Protein AF-A0A6I6F2L1-F1 (afdb_monomer_lite)

pLDDT: mean 90.28, std 9.35, range [39.38, 98.38]

Organism: NCBI:txid2184719

Secondary structure (DSSP, 8-state):
-EEEEE-HHHHHHHHHTTTTTTGGGGSSSSHHHHHHTTT---EEEEEEE---------SSSGGGGHHHHHHHHHHHHTTS-TTGGG-HHHHHHHHHTTTHHHHIIIIIHHHHHH-SSHHHHHHHHHHHHS--SSHHHHTTTSTTHHHHHHHHHH--TTSSSTTHHHHHHGGGHHHHHHHHHH-SGGGSHHHHHHHHHHHHHHHHTT----HHHHHHHHHHHHHHHHHS-GGGS-HHHHHHHHHHHHHHHHHTTTTSSTTHHHHHHHHHHHHS-----HHHHHHHHHHHHTTTTGGGSSSHHHHHHHHTS-HHHHHHHHHHTT--SHHHHHHHHHHHHH--

Sequence (340 aa):
MNIRFIKEEALDNLKVNIKSNIDHYGEENNKWIYDFFNNENLFLDFKYNIKDFDLDMSEEIPSKTDLNNIKLIYENLNFLTESQASDERFWAGLTHDKFWSYMKYRWGNNILNNSKGNEDKVQQIKQSYFYGFGKRRSIAWNGIAKLWWIGKFTYNNTLDNPYEITEYVINDLGTTTLYLVSSNFTSNDNIRFGMFKAILEFERKGVKVSRTKLKELMKHINILGGSYLLDFFTEDEIKNKCIEYLDKIIDRKTDIPEKNKLKAFTEKIKTKQHNLTGTQLKVKEYIIDNIQEISNYKNCNELAKRLGVSATTINITLLKMNLGSYGRFIGDVNRLKKQA

InterPro domains:
  IPR009057 Homedomain-like superfamily [SSF46689] (265-329)
  IPR036388 Winged helix-like DNA-binding domain superfamily [G3DSA:1.10.10.10] (259-339)
  IPR045920 Protein of unknown function DUF6339 [PF19866] (3-242)

Foldseek 3Di:
DWQKFFDPVLQVVCLVCCLVCLVVLQDQALVVSCVVVVNDDGIDTDPDDWDDDAADLPDQQLLVSLLVLLVVLQVGPVPDDVVRLLDQRRQLSCCSPVHSNVLCSHPVCCLPPVAPDSVRSSLLCCLANTQSDPSLQSCLRHVRSLSNVLSVLQQDPVDPDRCPSVVVCSVPSSVVSNLLSVDPQSVDNLLSLLLSVLQVVCVVVVHHCDPVNSVVLSVVVVVCVVVDVCNPDGSPRNNVVSNVVSCVVSVCPVDDDLVVQLVVVLVLLVPDDFPDDPLLVLLSVCCSVCVVCLLVQPDLCSVCVVSVHDSVSNQVSCVRSVCHGPVSNSVVSVVSVVSD

Radius of gyration: 27.6 Å; chains: 1; bounding box: 45×68×72 Å

Structure (mmCIF, N/CA/C/O backbone):
data_AF-A0A6I6F2L1-F1
#
_entry.id   AF-A0A6I6F2L1-F1
#
loop_
_atom_site.group_PDB
_atom_site.id
_atom_site.type_symbol
_atom_site.label_atom_id
_atom_site.label_alt_id
_atom_site.label_comp_id
_atom_site.label_asym_id
_atom_site.label_entity_id
_atom_site.label_seq_id
_atom_site.pdbx_PDB_ins_code
_atom_site.Cartn_x
_atom_site.Cartn_y
_atom_site.Cartn_z
_atom_site.occupancy
_atom_site.B_iso_or_equiv
_atom_site.auth_seq_id
_atom_site.auth_comp_id
_atom_site.auth_asym_id
_atom_site.auth_atom_id
_atom_site.pdbx_PDB_model_num
ATOM 1 N N . MET A 1 1 ? -4.094 -10.894 -24.039 1.00 87.81 1 MET A N 1
ATOM 2 C CA . MET A 1 1 ? -2.717 -10.392 -23.879 1.00 87.81 1 MET A CA 1
ATOM 3 C C . MET A 1 1 ? -1.884 -11.434 -23.145 1.00 87.81 1 MET A C 1
ATOM 5 O O . MET A 1 1 ? -2.397 -12.037 -22.203 1.00 87.81 1 MET A O 1
ATOM 9 N N . ASN A 1 2 ? -0.629 -11.626 -23.565 1.00 87.12 2 ASN A N 1
ATOM 10 C CA . ASN A 1 2 ? 0.360 -12.407 -22.819 1.00 87.12 2 ASN A CA 1
ATOM 11 C C . ASN A 1 2 ? 0.987 -11.486 -21.771 1.00 87.12 2 ASN A C 1
ATOM 13 O O . ASN A 1 2 ? 1.504 -10.424 -22.116 1.00 87.12 2 ASN A O 1
ATOM 17 N N . ILE A 1 3 ? 0.930 -11.868 -20.497 1.00 90.19 3 ILE A N 1
ATOM 18 C CA . ILE A 1 3 ? 1.676 -11.146 -19.463 1.00 90.19 3 ILE A CA 1
ATOM 19 C C . ILE A 1 3 ? 3.150 -11.483 -19.629 1.00 90.19 3 ILE A C 1
ATOM 21 O O . ILE A 1 3 ? 3.493 -12.639 -19.860 1.00 90.19 3 ILE A O 1
ATOM 25 N N . ARG A 1 4 ? 4.017 -10.490 -19.467 1.00 94.06 4 ARG A N 1
ATOM 26 C CA . ARG A 1 4 ? 5.460 -10.649 -19.604 1.00 94.06 4 ARG A CA 1
ATOM 27 C C . ARG A 1 4 ? 6.163 -10.267 -18.311 1.00 94.06 4 ARG A C 1
ATOM 29 O O . ARG A 1 4 ? 5.846 -9.244 -17.710 1.00 94.06 4 ARG A O 1
ATOM 36 N N . PHE A 1 5 ? 7.114 -11.090 -17.884 1.00 95.69 5 PHE A N 1
ATOM 37 C CA . PHE A 1 5 ? 7.986 -10.803 -16.745 1.00 95.69 5 PHE A CA 1
ATOM 38 C C . PHE A 1 5 ? 9.427 -10.640 -17.220 1.00 95.69 5 PHE A C 1
ATOM 40 O O . PHE A 1 5 ? 9.824 -11.227 -18.226 1.00 95.69 5 PHE A O 1
ATOM 47 N N . ILE A 1 6 ? 10.211 -9.815 -16.531 1.00 97.31 6 ILE A N 1
ATOM 48 C CA . ILE A 1 6 ? 11.580 -9.503 -16.957 1.00 97.31 6 ILE A CA 1
ATOM 49 C C . ILE A 1 6 ? 12.549 -10.643 -16.595 1.00 97.31 6 ILE A C 1
ATOM 51 O O . ILE A 1 6 ? 12.389 -11.305 -15.570 1.00 97.31 6 ILE A O 1
ATOM 55 N N . LYS A 1 7 ? 13.563 -10.899 -17.425 1.00 97.75 7 LYS A N 1
ATOM 56 C CA . LYS A 1 7 ? 14.653 -11.840 -17.107 1.00 97.75 7 LYS A CA 1
ATOM 57 C C . LYS A 1 7 ? 15.488 -11.325 -15.929 1.00 97.75 7 LYS A C 1
ATOM 59 O O . LYS A 1 7 ? 15.626 -10.119 -15.757 1.00 97.75 7 LYS A O 1
ATOM 64 N N . GLU A 1 8 ? 16.089 -12.237 -15.162 1.00 97.25 8 GLU A N 1
ATOM 65 C CA . GLU A 1 8 ? 16.926 -11.886 -13.997 1.00 97.25 8 GLU A CA 1
ATOM 66 C C . GLU A 1 8 ? 18.079 -10.944 -14.379 1.00 97.25 8 GLU A C 1
ATOM 68 O O . GLU A 1 8 ? 18.242 -9.885 -13.789 1.00 97.25 8 GLU A O 1
ATOM 73 N N . GLU A 1 9 ? 18.814 -11.269 -15.443 1.00 97.00 9 GLU A N 1
ATOM 74 C CA . GLU A 1 9 ? 19.934 -10.449 -15.917 1.00 97.00 9 GLU A CA 1
ATOM 75 C C . GLU A 1 9 ? 19.496 -9.039 -16.342 1.00 97.00 9 GLU A C 1
ATOM 77 O O . GLU A 1 9 ? 20.172 -8.054 -16.045 1.00 97.00 9 GLU A O 1
ATOM 82 N N . ALA A 1 10 ? 18.347 -8.918 -17.011 1.00 97.44 10 ALA A N 1
ATOM 83 C CA . ALA A 1 10 ? 17.812 -7.621 -17.412 1.00 97.44 10 ALA A CA 1
ATOM 84 C C . ALA A 1 10 ? 17.329 -6.809 -16.194 1.00 97.44 10 ALA A C 1
ATOM 86 O O . ALA A 1 10 ? 17.578 -5.605 -16.116 1.00 97.44 10 ALA A O 1
ATOM 87 N N . LEU A 1 11 ? 16.702 -7.468 -15.213 1.00 97.94 11 LEU A N 1
ATOM 88 C CA . LEU A 1 11 ? 16.323 -6.863 -13.935 1.00 97.94 11 LEU A CA 1
ATOM 89 C C . LEU A 1 11 ? 17.544 -6.285 -13.207 1.00 97.94 11 LEU A C 1
ATOM 91 O O . LEU A 1 11 ? 17.530 -5.117 -12.809 1.00 97.94 11 LEU A O 1
ATOM 95 N N . ASP A 1 12 ? 18.601 -7.081 -13.060 1.00 97.50 12 ASP A N 1
ATOM 96 C CA . ASP A 1 12 ? 19.827 -6.677 -12.373 1.00 97.50 12 ASP A CA 1
ATOM 97 C C . ASP A 1 12 ? 20.528 -5.523 -13.095 1.00 97.50 12 ASP A C 1
ATOM 99 O O . ASP A 1 12 ? 20.887 -4.521 -12.466 1.00 97.50 12 ASP A O 1
ATOM 103 N N . ASN A 1 13 ? 20.644 -5.606 -14.424 1.00 97.25 13 ASN A N 1
ATOM 104 C CA . ASN A 1 13 ? 21.230 -4.544 -15.238 1.00 97.25 13 ASN A CA 1
ATOM 105 C C . ASN A 1 13 ? 20.463 -3.225 -15.102 1.00 97.25 13 ASN A C 1
ATOM 107 O O . ASN A 1 13 ? 21.083 -2.182 -14.876 1.00 97.25 13 ASN A O 1
ATOM 111 N N . LEU A 1 14 ? 19.127 -3.243 -15.170 1.00 97.50 14 LEU A N 1
ATOM 112 C CA . LEU A 1 14 ? 18.332 -2.032 -14.962 1.00 97.50 14 LEU A CA 1
ATOM 113 C C . LEU A 1 14 ? 18.547 -1.452 -13.562 1.00 97.50 14 LEU A C 1
ATOM 115 O O . LEU A 1 14 ? 18.745 -0.244 -13.434 1.00 97.50 14 LEU A O 1
ATOM 119 N N . LYS A 1 15 ? 18.569 -2.294 -12.518 1.00 96.75 15 LYS A N 1
ATOM 120 C CA . LYS A 1 15 ? 18.734 -1.862 -11.118 1.00 96.75 15 LYS A CA 1
ATOM 121 C C . LYS A 1 15 ? 20.089 -1.217 -10.845 1.00 96.75 15 LYS A C 1
ATOM 123 O O . LYS A 1 15 ? 20.150 -0.218 -10.120 1.00 96.75 15 LYS A O 1
ATOM 128 N N . VAL A 1 16 ? 21.165 -1.766 -11.406 1.00 97.19 16 VAL A N 1
ATOM 129 C CA . VAL A 1 16 ? 22.519 -1.201 -11.275 1.00 97.19 16 VAL A CA 1
ATOM 130 C C . VAL A 1 16 ? 22.627 0.128 -12.027 1.00 97.19 16 VAL A C 1
ATOM 132 O O . VAL A 1 16 ? 23.250 1.066 -11.528 1.00 97.19 16 VAL A O 1
ATOM 135 N N . ASN A 1 17 ? 21.951 0.251 -13.172 1.00 97.56 17 ASN A N 1
ATOM 136 C CA . ASN A 1 17 ? 22.053 1.412 -14.056 1.00 97.56 17 ASN A CA 1
ATOM 137 C C . ASN A 1 17 ? 20.968 2.484 -13.846 1.00 97.56 17 ASN A C 1
ATOM 139 O O . ASN A 1 17 ? 20.894 3.430 -14.627 1.00 97.56 17 ASN A O 1
ATOM 143 N N . ILE A 1 18 ? 20.167 2.418 -12.770 1.00 96.81 18 ILE A N 1
ATOM 144 C CA . ILE A 1 18 ? 19.132 3.435 -12.478 1.00 96.81 18 ILE A CA 1
ATOM 145 C C . ILE A 1 18 ? 19.724 4.845 -12.481 1.00 96.81 18 ILE A C 1
ATOM 147 O O . ILE A 1 18 ? 19.120 5.753 -13.035 1.00 96.81 18 ILE A O 1
ATOM 151 N N . LYS A 1 19 ? 20.911 5.035 -11.885 1.00 96.19 19 LYS A N 1
ATOM 152 C CA . LYS A 1 19 ? 21.549 6.356 -11.772 1.00 96.19 19 LYS A CA 1
ATOM 153 C C . LYS A 1 19 ? 21.872 6.973 -13.137 1.00 96.19 19 LYS A C 1
ATOM 155 O O . LYS A 1 19 ? 21.748 8.183 -13.282 1.00 96.19 19 LYS A O 1
ATOM 160 N N . SER A 1 20 ? 22.281 6.154 -14.101 1.00 96.50 20 SER A N 1
ATOM 161 C CA . SER A 1 20 ? 22.611 6.601 -15.457 1.00 96.50 20 SER A CA 1
ATOM 162 C C . SER A 1 20 ? 21.362 6.844 -16.304 1.00 96.50 20 SER A C 1
ATOM 164 O O . SER A 1 20 ? 21.419 7.618 -17.248 1.00 96.50 20 SER A O 1
ATOM 166 N N . ASN A 1 21 ? 20.238 6.221 -15.939 1.00 95.62 21 ASN A N 1
ATOM 167 C CA . ASN A 1 21 ? 18.999 6.232 -16.713 1.00 95.62 21 ASN A CA 1
ATOM 168 C C . ASN A 1 21 ? 17.860 7.024 -16.045 1.00 95.62 21 ASN A C 1
ATOM 170 O O . ASN A 1 21 ? 16.704 6.840 -16.408 1.00 95.62 21 ASN A O 1
ATOM 174 N N . ILE A 1 22 ? 18.144 7.881 -15.055 1.00 94.12 22 ILE A N 1
ATOM 175 C CA . ILE A 1 22 ? 17.113 8.589 -14.266 1.00 94.12 22 ILE A CA 1
ATOM 176 C C . ILE A 1 22 ? 16.127 9.343 -15.164 1.00 94.12 22 ILE A C 1
ATOM 178 O O . ILE A 1 22 ? 14.917 9.250 -14.956 1.00 94.12 22 ILE A O 1
ATOM 182 N N . ASP A 1 23 ? 16.642 10.083 -16.144 1.00 91.50 23 ASP A N 1
ATOM 183 C CA . ASP A 1 23 ? 15.827 10.974 -16.973 1.00 91.50 23 ASP A CA 1
ATOM 184 C C . ASP A 1 23 ? 14.886 10.191 -17.901 1.00 91.50 23 ASP A C 1
ATOM 186 O O . ASP A 1 23 ? 13.768 10.634 -18.171 1.00 91.50 23 ASP A O 1
ATOM 190 N N . HIS A 1 24 ? 15.271 8.969 -18.280 1.00 93.94 24 HIS A N 1
ATOM 191 C CA . HIS A 1 24 ? 14.455 8.090 -19.111 1.00 93.94 24 HIS A CA 1
ATOM 192 C C . HIS A 1 24 ? 13.161 7.621 -18.419 1.00 93.94 24 HIS A C 1
ATOM 194 O O . HIS A 1 24 ? 12.157 7.366 -19.081 1.00 93.94 24 HIS A O 1
ATOM 200 N N . TYR A 1 25 ? 13.111 7.593 -17.080 1.00 93.50 25 TYR A N 1
ATOM 201 C CA . TYR A 1 25 ? 11.875 7.288 -16.335 1.00 93.50 25 TYR A CA 1
ATOM 202 C C . TYR A 1 25 ? 10.803 8.392 -16.431 1.00 93.50 25 TYR A C 1
ATOM 204 O O . TYR A 1 25 ? 9.714 8.244 -15.872 1.00 93.50 25 TYR A O 1
ATOM 212 N N . GLY A 1 26 ? 11.091 9.496 -17.131 1.00 89.44 26 GLY A N 1
ATOM 213 C CA . GLY A 1 26 ? 10.120 10.527 -17.499 1.00 89.44 26 GLY A CA 1
ATOM 214 C C . GLY A 1 26 ? 9.589 10.464 -18.920 1.00 89.44 26 GLY A C 1
ATOM 215 O O . GLY A 1 26 ? 8.671 11.219 -19.258 1.00 89.44 26 GLY A O 1
ATOM 216 N N . GLU A 1 27 ? 10.144 9.593 -19.756 1.00 92.12 27 GLU A N 1
ATOM 217 C CA . GLU A 1 27 ? 9.780 9.525 -21.163 1.00 92.12 27 GLU A CA 1
ATOM 218 C C . GLU A 1 27 ? 8.352 9.029 -21.374 1.00 92.12 27 GLU A C 1
ATOM 220 O O . GLU A 1 27 ? 7.773 8.306 -20.565 1.00 92.12 27 GLU A O 1
ATOM 225 N N . GLU A 1 28 ? 7.749 9.458 -22.480 1.00 91.25 28 GLU A N 1
ATOM 226 C CA . GLU A 1 28 ? 6.370 9.100 -22.829 1.00 91.25 28 GLU A CA 1
ATOM 227 C C . GLU A 1 28 ? 6.171 7.600 -23.031 1.00 91.25 28 GLU A C 1
ATOM 229 O O . GLU A 1 28 ? 5.114 7.061 -22.718 1.00 91.25 28 GLU A O 1
ATOM 234 N N . ASN A 1 29 ? 7.205 6.911 -23.499 1.00 93.25 29 ASN A N 1
ATOM 235 C CA . ASN A 1 29 ? 7.181 5.480 -23.728 1.00 93.25 29 ASN A CA 1
ATOM 236 C C . ASN A 1 29 ? 8.437 4.822 -23.148 1.00 93.25 29 ASN A C 1
ATOM 238 O O . ASN A 1 29 ? 9.402 5.485 -22.775 1.00 93.25 29 ASN A O 1
ATOM 242 N N . ASN A 1 30 ? 8.403 3.498 -23.076 1.00 94.00 30 ASN A N 1
ATOM 243 C CA . ASN A 1 30 ? 9.478 2.661 -22.558 1.00 94.00 30 ASN A CA 1
ATOM 244 C C . ASN A 1 30 ? 10.487 2.234 -23.639 1.00 94.00 30 ASN A C 1
ATOM 246 O O . ASN A 1 30 ? 11.224 1.271 -23.429 1.00 94.00 30 ASN A O 1
ATOM 250 N N . LYS A 1 31 ? 10.530 2.901 -24.803 1.00 95.19 31 LYS A N 1
ATOM 251 C CA . LYS A 1 31 ? 11.411 2.499 -25.911 1.00 95.19 31 LYS A CA 1
ATOM 252 C C . LYS A 1 31 ? 12.885 2.506 -25.502 1.00 95.19 31 LYS A C 1
ATOM 254 O O . LYS A 1 31 ? 13.610 1.588 -25.875 1.00 95.19 31 LYS A O 1
ATOM 259 N N . TRP A 1 32 ? 13.288 3.462 -24.664 1.00 95.62 32 TRP A N 1
ATOM 260 C CA . TRP A 1 32 ? 14.648 3.550 -24.131 1.00 95.62 32 TRP A CA 1
ATOM 261 C C . TRP A 1 32 ? 15.111 2.258 -23.446 1.00 95.62 32 TRP A C 1
ATOM 263 O O . TRP A 1 32 ? 16.298 1.953 -23.467 1.00 95.62 32 TRP A O 1
ATOM 273 N N . ILE A 1 33 ? 14.193 1.479 -22.857 1.00 95.38 33 ILE A N 1
ATOM 274 C CA . ILE A 1 33 ? 14.528 0.210 -22.204 1.00 95.38 33 ILE A CA 1
ATOM 275 C C . ILE A 1 33 ? 15.020 -0.781 -23.255 1.00 95.38 33 ILE A C 1
ATOM 277 O O . ILE A 1 33 ? 16.051 -1.414 -23.071 1.00 95.38 33 ILE A O 1
ATOM 281 N N . TYR A 1 34 ? 14.315 -0.887 -24.379 1.00 94.00 34 TYR A N 1
ATOM 282 C CA . TYR A 1 34 ? 14.715 -1.757 -25.480 1.00 94.00 34 TYR A CA 1
ATOM 283 C C . TYR A 1 34 ? 16.027 -1.279 -26.112 1.00 94.00 34 TYR A C 1
ATOM 285 O O . TYR A 1 34 ? 16.919 -2.094 -26.344 1.00 94.00 34 TYR A O 1
ATOM 293 N N . ASP A 1 35 ? 16.187 0.033 -26.303 1.00 94.88 35 ASP A N 1
ATOM 294 C CA . ASP A 1 35 ? 17.420 0.620 -26.840 1.00 94.88 35 ASP A CA 1
ATOM 295 C C . ASP A 1 35 ? 18.627 0.370 -25.907 1.00 94.88 35 ASP A C 1
ATOM 297 O O . ASP A 1 35 ? 19.703 0.006 -26.381 1.00 94.88 35 ASP A O 1
ATOM 301 N N . PHE A 1 36 ? 18.443 0.464 -24.582 1.00 95.44 36 PHE A N 1
ATOM 302 C CA . PHE A 1 36 ? 19.476 0.192 -23.568 1.00 95.44 36 PHE A CA 1
ATOM 303 C C . PHE A 1 36 ? 20.021 -1.246 -23.629 1.00 95.44 36 PHE A C 1
ATOM 305 O O . PHE A 1 36 ? 21.181 -1.486 -23.298 1.00 95.44 36 PHE A O 1
ATOM 312 N N . PHE A 1 37 ? 19.207 -2.195 -24.092 1.00 95.50 37 PHE A N 1
ATOM 313 C CA . PHE A 1 37 ? 19.571 -3.603 -24.270 1.00 95.50 37 PHE A CA 1
ATOM 314 C C . PHE A 1 37 ? 19.764 -3.989 -25.746 1.00 95.50 37 PHE A C 1
ATOM 316 O O . PHE A 1 37 ? 19.630 -5.157 -26.100 1.00 95.50 37 PHE A O 1
ATOM 323 N N . ASN A 1 38 ? 20.052 -3.031 -26.635 1.00 94.69 38 ASN A N 1
ATOM 324 C CA . ASN A 1 38 ? 20.286 -3.283 -28.064 1.00 94.69 38 ASN A CA 1
ATOM 325 C C . ASN A 1 38 ? 19.146 -4.055 -28.762 1.00 94.69 38 ASN A C 1
ATOM 327 O O . ASN A 1 38 ? 19.386 -4.836 -29.682 1.00 94.69 38 ASN A O 1
ATOM 331 N N . ASN A 1 39 ? 17.900 -3.830 -28.338 1.00 91.75 39 ASN A N 1
ATOM 332 C CA . ASN A 1 39 ? 16.697 -4.519 -28.815 1.00 91.75 39 ASN A CA 1
ATOM 333 C C . ASN A 1 39 ? 16.693 -6.043 -28.594 1.00 91.75 39 ASN A C 1
ATOM 335 O O . ASN A 1 39 ? 15.943 -6.767 -29.254 1.00 91.75 39 ASN A O 1
ATOM 339 N N . GLU A 1 40 ? 17.490 -6.549 -27.650 1.00 92.44 40 GLU A N 1
ATOM 340 C CA . GLU A 1 40 ? 17.377 -7.934 -27.207 1.00 92.44 40 GLU A CA 1
ATOM 341 C C . GLU A 1 40 ? 16.045 -8.186 -26.486 1.00 92.44 40 GLU A C 1
ATOM 343 O O . GLU A 1 40 ? 15.428 -7.293 -25.902 1.00 92.44 40 GLU A O 1
ATOM 348 N N . ASN A 1 41 ? 15.574 -9.437 -26.504 1.00 91.31 41 ASN A N 1
ATOM 349 C CA . ASN A 1 41 ? 14.364 -9.788 -25.769 1.00 91.31 41 ASN A CA 1
ATOM 350 C C . ASN A 1 41 ? 14.642 -9.855 -24.257 1.00 91.31 41 ASN A C 1
ATOM 352 O O . ASN A 1 41 ? 15.281 -10.793 -23.771 1.00 91.31 41 ASN A O 1
ATOM 356 N N . LEU A 1 42 ? 14.088 -8.896 -23.519 1.00 94.31 42 LEU A N 1
ATOM 357 C CA . LEU A 1 42 ? 14.253 -8.711 -22.070 1.00 94.31 42 LEU A CA 1
ATOM 358 C C . LEU A 1 42 ? 13.292 -9.564 -21.246 1.00 94.31 42 LEU A C 1
ATOM 360 O O . LEU A 1 42 ? 13.499 -9.763 -20.048 1.00 94.31 42 LEU A O 1
ATOM 364 N N . PHE A 1 43 ? 12.209 -10.017 -21.874 1.00 95.25 43 PHE A N 1
ATOM 365 C CA . PHE A 1 43 ? 11.052 -10.555 -21.187 1.00 95.25 43 PHE A CA 1
ATOM 366 C C . PHE A 1 43 ? 10.812 -12.023 -21.532 1.00 95.25 43 PHE A C 1
ATOM 368 O O . PHE A 1 43 ? 11.251 -12.547 -22.558 1.00 95.25 43 PHE A O 1
ATOM 375 N N . LEU A 1 44 ? 10.091 -12.687 -20.641 1.00 94.75 44 LEU A N 1
ATOM 376 C CA . LEU A 1 44 ? 9.570 -14.030 -20.814 1.00 94.75 44 LEU A CA 1
ATOM 377 C C . LEU A 1 44 ? 8.049 -13.984 -20.698 1.00 94.75 44 LEU A C 1
ATOM 379 O O . LEU A 1 44 ? 7.502 -13.279 -19.845 1.00 94.75 44 LEU A O 1
ATOM 383 N N . ASP A 1 45 ? 7.378 -14.759 -21.542 1.00 93.75 45 ASP A N 1
ATOM 384 C CA . ASP A 1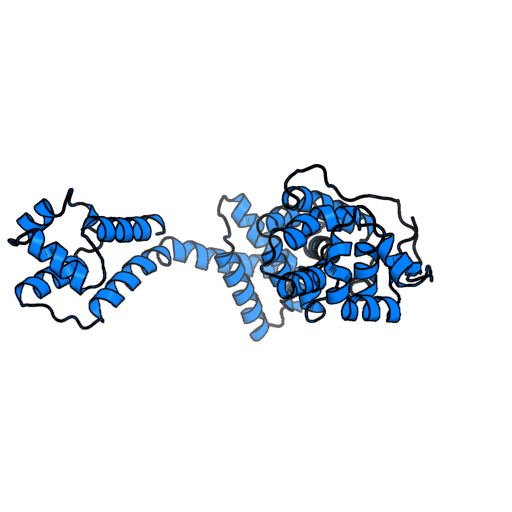 45 ? 5.928 -14.878 -21.510 1.00 93.75 45 ASP A CA 1
ATOM 385 C C . ASP A 1 45 ? 5.494 -15.709 -20.300 1.00 93.75 45 ASP A C 1
ATOM 387 O O . ASP A 1 45 ? 6.013 -16.793 -20.015 1.00 93.75 45 ASP A O 1
ATOM 391 N N . PHE A 1 46 ? 4.503 -15.197 -19.583 1.00 90.12 46 PHE A N 1
ATOM 392 C CA . PHE A 1 46 ? 3.786 -15.956 -18.581 1.00 90.12 46 PHE A CA 1
ATOM 393 C C . PHE A 1 46 ? 2.892 -16.985 -19.275 1.00 90.12 46 PHE A C 1
ATOM 395 O O . PHE A 1 46 ? 2.295 -16.712 -20.311 1.00 90.12 46 PHE A O 1
ATOM 402 N N . LYS A 1 47 ? 2.758 -18.175 -18.680 1.00 87.81 47 LYS A N 1
ATOM 403 C CA . LYS A 1 47 ? 2.049 -19.310 -19.300 1.00 87.81 47 LYS A CA 1
ATOM 404 C C . LYS A 1 47 ? 0.583 -19.013 -19.657 1.00 87.81 47 LYS A C 1
ATOM 406 O O . LYS A 1 47 ? 0.027 -19.670 -20.533 1.00 87.81 47 LYS A O 1
ATOM 411 N N . TYR A 1 48 ? -0.057 -18.089 -18.944 1.00 84.56 48 TYR A N 1
ATOM 412 C CA . TYR A 1 48 ? -1.486 -17.824 -19.069 1.00 84.56 48 TYR A CA 1
ATOM 413 C C . TYR A 1 48 ? -1.760 -16.540 -19.844 1.00 84.56 48 TYR A C 1
ATOM 415 O O . TYR A 1 48 ? -1.156 -15.498 -19.585 1.00 84.56 48 TYR A O 1
ATOM 423 N N . ASN A 1 49 ? -2.752 -16.621 -20.726 1.00 87.69 49 ASN A N 1
ATOM 424 C CA . ASN A 1 49 ? -3.305 -15.467 -21.412 1.00 87.69 49 ASN A CA 1
ATOM 425 C C . ASN A 1 49 ? -4.449 -14.886 -20.597 1.00 87.69 49 ASN A C 1
ATOM 427 O O . ASN A 1 49 ? -5.309 -15.618 -20.109 1.00 87.69 49 ASN A O 1
ATOM 431 N N . ILE A 1 50 ? -4.479 -13.562 -20.510 1.00 90.25 50 ILE A N 1
ATOM 432 C CA . ILE A 1 50 ? -5.557 -12.824 -19.855 1.00 90.25 50 ILE A CA 1
ATOM 433 C C . ILE A 1 50 ? -6.239 -11.888 -20.845 1.00 90.25 50 ILE A C 1
ATOM 435 O O . ILE A 1 50 ? -5.703 -11.590 -21.922 1.00 90.25 50 ILE A O 1
ATOM 439 N N . LYS A 1 51 ? -7.424 -11.398 -20.478 1.00 90.81 51 LYS A N 1
ATOM 440 C CA . LYS A 1 51 ? -8.048 -10.285 -21.191 1.00 90.81 51 LYS A CA 1
ATOM 441 C C . LYS A 1 51 ? -7.127 -9.066 -21.097 1.00 90.81 51 LYS A C 1
ATOM 443 O O . LYS A 1 51 ? -6.513 -8.834 -20.061 1.00 90.81 51 LYS A O 1
ATOM 448 N N . ASP A 1 52 ? -6.982 -8.338 -22.199 1.00 94.19 52 ASP A N 1
ATOM 449 C CA . ASP A 1 52 ? -6.229 -7.087 -22.169 1.00 94.19 52 ASP A CA 1
ATOM 450 C C . ASP A 1 52 ? -6.990 -6.034 -21.354 1.00 94.19 52 ASP A C 1
ATOM 452 O O . ASP A 1 52 ? -8.222 -5.970 -21.416 1.00 94.19 52 ASP A O 1
ATOM 456 N N . PHE A 1 53 ? -6.256 -5.252 -20.571 1.00 96.25 53 PHE A N 1
ATOM 457 C CA . PHE A 1 53 ? -6.802 -4.199 -19.727 1.00 96.25 53 PHE A CA 1
ATOM 458 C C . PHE A 1 53 ? -5.741 -3.140 -19.442 1.00 96.25 53 PHE A C 1
ATOM 460 O O . PHE A 1 53 ? -4.543 -3.428 -19.406 1.00 96.25 53 PHE A O 1
ATOM 467 N N . ASP A 1 54 ? -6.209 -1.925 -19.191 1.00 96.75 54 ASP A N 1
ATOM 468 C CA . ASP A 1 54 ? -5.386 -0.795 -18.787 1.00 96.75 54 ASP A CA 1
ATOM 469 C C . ASP A 1 54 ? -5.811 -0.318 -17.400 1.00 96.75 54 ASP A C 1
ATOM 471 O O . ASP A 1 54 ? -6.902 -0.637 -16.919 1.00 96.75 54 ASP A O 1
ATOM 475 N N . LEU A 1 55 ? -4.924 0.423 -16.743 1.00 98.06 55 LEU A N 1
ATOM 476 C CA . LEU A 1 55 ? -5.199 1.003 -15.435 1.00 98.06 55 LEU A CA 1
ATOM 477 C C . LEU A 1 55 ? -5.869 2.366 -15.579 1.00 98.06 55 LEU A C 1
ATOM 479 O O . LEU A 1 55 ? -5.594 3.131 -16.502 1.00 98.06 55 LEU A O 1
ATOM 483 N N . ASP A 1 56 ? -6.744 2.657 -14.628 1.00 98.31 56 ASP A N 1
ATOM 484 C CA . ASP A 1 56 ? -7.465 3.905 -14.494 1.00 98.31 56 ASP A CA 1
ATOM 485 C C . ASP A 1 56 ? -6.496 5.059 -14.196 1.00 98.31 56 ASP A C 1
ATOM 487 O O . ASP A 1 56 ? -5.811 5.102 -13.165 1.00 98.31 56 ASP A O 1
ATOM 491 N N . MET A 1 57 ? -6.462 5.999 -15.135 1.00 97.56 57 MET A N 1
ATOM 492 C CA . MET A 1 57 ? -5.716 7.255 -15.082 1.00 97.56 57 MET A CA 1
ATOM 493 C C . MET A 1 57 ? -6.657 8.451 -15.307 1.00 97.56 57 MET A C 1
ATOM 495 O O . MET A 1 57 ? -6.221 9.504 -15.762 1.00 97.56 57 MET A O 1
ATOM 499 N N . SER A 1 58 ? -7.960 8.279 -15.047 1.00 97.56 58 SER A N 1
ATOM 500 C CA . SER A 1 58 ? -8.998 9.280 -15.341 1.00 97.56 58 SER A CA 1
ATOM 501 C C . SER A 1 58 ? -8.959 10.507 -14.424 1.00 97.56 58 SER A C 1
ATOM 503 O O . SER A 1 58 ? -9.459 11.567 -14.795 1.00 97.56 58 SER A O 1
ATOM 505 N N . GLU A 1 59 ? -8.345 10.391 -13.245 1.00 96.94 59 GLU A N 1
ATOM 506 C CA . GLU A 1 59 ? -8.232 11.481 -12.275 1.00 96.94 59 GLU A CA 1
ATOM 507 C C . GLU A 1 59 ? -6.906 12.228 -12.412 1.00 96.94 59 GLU A C 1
ATOM 509 O O . GLU A 1 59 ? -5.854 11.626 -12.610 1.00 96.94 59 GLU A O 1
ATOM 514 N N . GLU A 1 60 ? -6.919 13.538 -12.170 1.00 92.69 60 GLU A N 1
ATOM 515 C CA . GLU A 1 60 ? -5.693 14.345 -12.113 1.00 92.69 60 GLU A CA 1
ATOM 516 C C . GLU A 1 60 ? -4.762 13.905 -10.969 1.00 92.69 60 GLU A C 1
ATOM 518 O O . GLU A 1 60 ? -3.540 13.921 -11.105 1.00 92.69 60 GLU A O 1
ATOM 523 N N . ILE A 1 61 ? -5.339 13.492 -9.833 1.00 92.00 61 ILE A N 1
ATOM 524 C CA . ILE A 1 61 ? -4.592 13.036 -8.657 1.00 92.00 61 ILE A CA 1
ATOM 525 C C . ILE A 1 61 ? -4.526 11.502 -8.672 1.00 92.00 61 ILE A C 1
ATOM 527 O O . ILE A 1 61 ? -5.537 10.864 -8.361 1.00 92.00 61 ILE A O 1
ATOM 531 N N . PRO A 1 62 ? -3.344 10.885 -8.883 1.00 93.81 62 PRO A N 1
ATOM 532 C CA . PRO A 1 62 ? -3.236 9.437 -9.062 1.00 93.81 62 PRO A CA 1
ATOM 533 C C . PRO A 1 62 ? -3.734 8.568 -7.911 1.00 93.81 62 PRO A C 1
ATOM 535 O O . PRO A 1 62 ? -4.096 7.420 -8.115 1.00 93.81 62 PRO A O 1
ATOM 538 N N . SER A 1 63 ? -3.762 9.077 -6.676 1.00 92.31 63 SER A N 1
ATOM 539 C CA . SER A 1 63 ? -4.271 8.288 -5.545 1.00 92.31 63 SER A CA 1
ATOM 540 C C . SER A 1 63 ? -5.784 8.098 -5.573 1.00 92.31 63 SER A C 1
ATOM 542 O O . SER A 1 63 ? -6.294 7.225 -4.881 1.00 92.31 63 SER A O 1
ATOM 544 N N . LYS A 1 64 ? -6.520 8.912 -6.337 1.00 95.31 64 LYS A N 1
ATOM 545 C CA . LYS A 1 64 ? -7.976 8.779 -6.434 1.00 95.31 64 LYS A CA 1
ATOM 546 C C . LYS A 1 64 ? -8.402 7.576 -7.276 1.00 95.31 64 LYS A C 1
ATOM 548 O O . LYS A 1 64 ? -9.478 7.044 -7.035 1.00 95.31 64 LYS A O 1
ATOM 553 N N . THR A 1 65 ? -7.550 7.102 -8.187 1.00 97.12 65 THR A N 1
ATOM 554 C CA . THR A 1 65 ? -7.825 5.905 -8.997 1.00 97.12 65 THR A CA 1
ATOM 555 C C . THR A 1 65 ? -7.395 4.603 -8.316 1.00 97.12 65 THR A C 1
ATOM 557 O O . THR A 1 65 ? -7.647 3.523 -8.847 1.00 97.12 65 THR A O 1
ATOM 560 N N . ASP A 1 66 ? -6.778 4.661 -7.123 1.00 96.62 66 ASP A N 1
ATOM 561 C CA . ASP A 1 66 ? -6.218 3.481 -6.449 1.00 96.62 66 ASP A CA 1
ATOM 562 C C . ASP A 1 66 ? -7.274 2.374 -6.237 1.00 96.62 66 ASP A C 1
ATOM 564 O O . ASP A 1 66 ? -6.969 1.204 -6.450 1.00 96.62 66 ASP A O 1
ATOM 568 N N . LEU A 1 67 ? -8.515 2.715 -5.853 1.00 97.69 67 LEU A N 1
ATOM 569 C CA . LEU A 1 67 ? -9.572 1.719 -5.612 1.00 97.69 67 LEU A CA 1
ATOM 570 C C . LEU A 1 67 ? -9.921 0.946 -6.889 1.00 97.69 67 LEU A C 1
ATOM 572 O O . LEU A 1 67 ? -9.960 -0.285 -6.874 1.00 97.69 67 LEU A O 1
ATOM 576 N N . ASN A 1 68 ? -10.146 1.664 -7.991 1.00 98.25 68 ASN A N 1
ATOM 577 C CA . ASN A 1 68 ? -10.458 1.063 -9.286 1.00 98.25 68 ASN A CA 1
ATOM 578 C C . ASN A 1 68 ? -9.285 0.217 -9.784 1.00 98.25 68 ASN A C 1
ATOM 580 O O . ASN A 1 68 ? -9.477 -0.906 -10.237 1.00 98.25 68 ASN A O 1
ATOM 584 N N . ASN A 1 69 ? -8.059 0.710 -9.617 1.00 98.38 69 ASN A N 1
ATOM 585 C CA . ASN A 1 69 ? -6.856 -0.003 -10.025 1.00 98.38 69 ASN A CA 1
ATOM 586 C C . ASN A 1 69 ? -6.585 -1.264 -9.201 1.00 98.38 69 ASN A C 1
ATOM 588 O O . ASN A 1 69 ? -6.122 -2.256 -9.758 1.00 98.38 69 ASN A O 1
ATOM 592 N N . ILE A 1 70 ? -6.918 -1.276 -7.907 1.00 98.31 70 ILE A N 1
ATOM 593 C CA . ILE A 1 70 ? -6.891 -2.502 -7.097 1.00 98.31 70 ILE A CA 1
ATOM 594 C C . ILE A 1 70 ? -7.892 -3.523 -7.642 1.00 98.31 70 ILE A C 1
ATOM 596 O O . ILE A 1 70 ? -7.524 -4.687 -7.804 1.00 98.31 70 ILE A O 1
ATOM 600 N N . LYS A 1 71 ? -9.128 -3.098 -7.946 1.00 98.38 71 LYS A N 1
ATOM 601 C CA . LYS A 1 71 ? -10.159 -3.971 -8.531 1.00 98.38 71 LYS A CA 1
ATOM 602 C C . LYS A 1 71 ? -9.668 -4.557 -9.858 1.00 98.38 71 LYS A C 1
ATOM 604 O O . LYS A 1 71 ? -9.545 -5.771 -9.963 1.00 98.38 71 LYS A O 1
ATOM 609 N N . LEU A 1 72 ? -9.236 -3.712 -10.797 1.00 98.06 72 LEU A N 1
ATOM 610 C CA . LEU A 1 72 ? -8.725 -4.124 -12.110 1.00 98.06 72 LEU A CA 1
ATOM 611 C C . LEU A 1 72 ? -7.547 -5.102 -12.015 1.00 98.06 72 LEU A C 1
ATOM 613 O O . LEU A 1 72 ? -7.581 -6.164 -12.636 1.00 98.06 72 LEU A O 1
ATOM 617 N N . ILE A 1 73 ? -6.515 -4.771 -11.231 1.00 98.00 73 ILE A N 1
ATOM 618 C CA . ILE A 1 73 ? -5.343 -5.639 -11.062 1.00 98.00 73 ILE A CA 1
ATOM 619 C C . ILE A 1 73 ? -5.742 -6.972 -10.435 1.00 98.00 73 ILE A C 1
ATOM 621 O O . ILE A 1 73 ? -5.328 -8.020 -10.925 1.00 98.00 73 ILE A O 1
ATOM 625 N N . TYR A 1 74 ? -6.517 -6.953 -9.350 1.00 97.62 74 TYR A N 1
ATOM 626 C CA . TYR A 1 74 ? -6.832 -8.180 -8.632 1.00 97.62 74 TYR A CA 1
ATOM 627 C C . TYR A 1 74 ? -7.790 -9.072 -9.421 1.00 97.62 74 TYR A C 1
ATOM 629 O O . TYR A 1 74 ? -7.531 -10.261 -9.535 1.00 97.62 74 TYR A O 1
ATOM 637 N N . GLU A 1 75 ? -8.836 -8.528 -10.041 1.00 96.00 75 GLU A N 1
ATOM 638 C CA . GLU A 1 75 ? -9.771 -9.312 -10.863 1.00 96.00 75 GLU A CA 1
ATOM 639 C C . GLU A 1 75 ? -9.069 -10.003 -12.032 1.00 96.00 75 GLU A C 1
ATOM 641 O O . GLU A 1 75 ? -9.340 -11.170 -12.309 1.00 96.00 75 GLU A O 1
ATOM 646 N N . ASN A 1 76 ? -8.133 -9.313 -12.690 1.00 96.12 76 ASN A N 1
ATOM 647 C CA . ASN A 1 76 ? -7.433 -9.868 -13.845 1.00 96.12 76 ASN A CA 1
ATOM 648 C C . ASN A 1 76 ? -6.253 -10.770 -13.469 1.00 96.12 76 ASN A C 1
ATOM 650 O O . ASN A 1 76 ? -5.817 -11.530 -14.326 1.00 96.12 76 ASN A O 1
ATOM 654 N N . LEU A 1 77 ? -5.726 -10.700 -12.239 1.00 96.12 77 LEU A N 1
ATOM 655 C CA . LEU A 1 77 ? -4.521 -11.429 -11.811 1.00 96.12 77 LEU A CA 1
ATOM 656 C C . LEU A 1 77 ? -4.714 -12.272 -10.533 1.00 96.12 77 LEU A C 1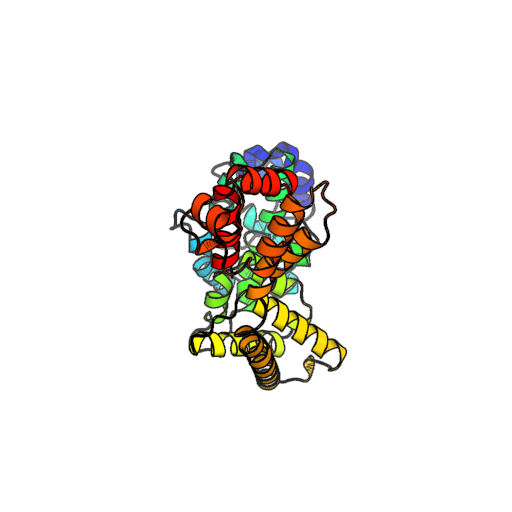
ATOM 658 O O . LEU A 1 77 ? -3.729 -12.733 -9.953 1.00 96.12 77 LEU A O 1
ATOM 662 N N . ASN A 1 78 ? -5.943 -12.497 -10.058 1.00 94.94 78 ASN A N 1
ATOM 663 C CA . ASN A 1 78 ? -6.212 -13.285 -8.839 1.00 94.94 78 ASN A CA 1
ATOM 664 C C . ASN A 1 78 ? -5.824 -14.770 -8.957 1.00 94.94 78 ASN A C 1
ATOM 666 O O . ASN A 1 78 ? -5.719 -15.450 -7.939 1.00 94.94 78 ASN A O 1
ATOM 670 N N . PHE A 1 79 ? -5.570 -15.268 -10.170 1.00 93.44 79 PHE A N 1
ATOM 671 C CA . PHE A 1 79 ? -5.072 -16.624 -10.409 1.00 93.44 79 PHE A CA 1
ATOM 672 C C . PHE A 1 79 ? -3.613 -16.817 -9.962 1.00 93.44 79 PHE A C 1
ATOM 674 O O . PHE A 1 79 ? -3.141 -17.954 -9.895 1.00 93.44 79 PHE A O 1
ATOM 681 N N . LEU A 1 80 ? -2.871 -15.732 -9.705 1.00 95.56 80 LEU A N 1
ATOM 682 C CA . LEU A 1 80 ? -1.491 -15.814 -9.239 1.00 95.56 80 LEU A CA 1
ATOM 683 C C . LEU A 1 80 ? -1.435 -16.434 -7.842 1.00 95.56 80 LEU A C 1
ATOM 685 O O . LEU A 1 80 ? -2.131 -16.019 -6.916 1.00 95.56 80 LEU A O 1
ATOM 689 N N . THR A 1 81 ? -0.531 -17.393 -7.670 1.00 94.12 81 THR A N 1
ATOM 690 C CA . THR A 1 81 ? -0.169 -17.874 -6.332 1.00 94.12 81 THR A CA 1
ATOM 691 C C . THR A 1 81 ? 0.648 -16.815 -5.593 1.00 94.12 81 THR A C 1
ATOM 693 O O . THR A 1 81 ? 1.359 -16.022 -6.211 1.00 94.12 81 THR A O 1
ATOM 696 N N . GLU A 1 82 ? 0.636 -16.838 -4.260 1.00 92.12 82 GLU A N 1
ATOM 697 C CA . GLU A 1 82 ? 1.452 -15.918 -3.451 1.00 92.12 82 GLU A CA 1
ATOM 698 C C . GLU A 1 82 ? 2.953 -16.044 -3.738 1.00 92.12 82 GLU A C 1
ATOM 700 O O . GLU A 1 82 ? 3.683 -15.056 -3.671 1.00 92.12 82 GLU A O 1
ATOM 705 N N . SER A 1 83 ? 3.418 -17.240 -4.115 1.00 92.38 83 SER A N 1
ATOM 706 C CA . SER A 1 83 ? 4.804 -17.463 -4.534 1.00 92.38 83 SER A CA 1
ATOM 707 C C . SER A 1 83 ? 5.129 -16.709 -5.826 1.00 92.38 83 SER A C 1
ATOM 709 O O . SER A 1 83 ? 6.133 -16.002 -5.876 1.00 92.38 83 SER A O 1
ATOM 711 N N . GLN A 1 84 ? 4.254 -16.786 -6.833 1.00 94.31 84 GLN A N 1
ATOM 712 C CA . GLN A 1 84 ? 4.414 -16.046 -8.090 1.00 94.31 84 GLN A CA 1
ATOM 713 C C . GLN A 1 84 ? 4.301 -14.536 -7.865 1.00 94.31 84 GLN A C 1
ATOM 715 O O . GLN A 1 84 ? 5.143 -13.775 -8.328 1.00 94.31 84 GLN A O 1
ATOM 720 N N . ALA A 1 85 ? 3.314 -14.104 -7.079 1.00 94.12 85 ALA A N 1
ATOM 721 C CA . ALA A 1 85 ? 3.116 -12.705 -6.714 1.00 94.12 85 ALA A CA 1
ATOM 722 C C . ALA A 1 85 ? 4.207 -12.145 -5.778 1.00 94.12 85 ALA A C 1
ATOM 724 O O . ALA A 1 85 ? 4.250 -10.940 -5.522 1.00 94.12 85 ALA A O 1
ATOM 725 N N . SER A 1 86 ? 5.104 -12.985 -5.261 1.00 92.62 86 SER A N 1
ATOM 726 C CA . SER A 1 86 ? 6.278 -12.554 -4.496 1.00 92.62 86 SER A CA 1
ATOM 727 C C . SER A 1 86 ? 7.524 -12.351 -5.365 1.00 92.62 86 SER A C 1
ATOM 729 O O . SER A 1 86 ? 8.511 -11.806 -4.867 1.00 92.62 86 SER A O 1
ATOM 731 N N . ASP A 1 87 ? 7.507 -12.770 -6.634 1.00 94.75 87 ASP A N 1
ATOM 732 C CA . ASP A 1 87 ? 8.640 -12.636 -7.554 1.00 94.75 87 ASP A CA 1
ATOM 733 C C . ASP A 1 87 ? 8.763 -11.189 -8.066 1.00 94.75 87 ASP A C 1
ATOM 735 O O . ASP A 1 87 ? 7.834 -10.636 -8.654 1.00 94.75 87 ASP A O 1
ATOM 739 N N . GLU A 1 88 ? 9.925 -10.566 -7.849 1.00 97.31 88 GLU A N 1
ATOM 740 C CA . GLU A 1 88 ? 10.208 -9.200 -8.306 1.00 97.31 88 GLU A CA 1
ATOM 741 C C . GLU A 1 88 ? 10.127 -9.084 -9.829 1.00 97.31 88 GLU A C 1
ATOM 743 O O . GLU A 1 88 ? 9.621 -8.084 -10.334 1.00 97.31 88 GLU A O 1
ATOM 748 N N . ARG A 1 89 ? 10.578 -10.105 -10.564 1.00 97.44 89 ARG A N 1
ATOM 749 C CA . ARG A 1 89 ? 10.624 -10.086 -12.031 1.00 97.44 89 ARG A CA 1
ATOM 750 C C . ARG A 1 89 ? 9.252 -9.913 -12.656 1.00 97.44 89 ARG A C 1
ATOM 752 O O . ARG A 1 89 ? 9.118 -9.285 -13.704 1.00 97.44 89 ARG A O 1
ATOM 759 N N . PHE A 1 90 ? 8.228 -10.467 -12.014 1.00 96.81 90 PHE A N 1
ATOM 760 C CA . PHE A 1 90 ? 6.858 -10.336 -12.482 1.00 96.81 90 PHE A CA 1
ATOM 761 C C . PHE A 1 90 ? 6.419 -8.871 -12.447 1.00 96.81 90 PHE A C 1
ATOM 763 O O . PHE A 1 90 ? 6.013 -8.307 -13.462 1.00 96.81 90 PHE A O 1
ATOM 770 N N . TRP A 1 91 ? 6.591 -8.217 -11.300 1.00 97.62 91 TRP A N 1
ATOM 771 C CA . TRP A 1 91 ? 6.164 -6.832 -11.119 1.00 97.62 91 TRP A CA 1
ATOM 772 C C . TRP A 1 91 ? 7.065 -5.834 -11.828 1.00 97.62 91 TRP A C 1
ATOM 774 O O . TRP A 1 91 ? 6.553 -4.909 -12.446 1.00 97.62 91 TRP A O 1
ATOM 784 N N . ALA A 1 92 ? 8.382 -6.032 -11.785 1.00 97.69 92 ALA A N 1
ATOM 785 C CA . ALA A 1 92 ? 9.327 -5.218 -12.537 1.00 97.69 92 ALA A CA 1
ATOM 786 C C . ALA A 1 92 ? 9.093 -5.353 -14.049 1.00 97.69 92 ALA A C 1
ATOM 788 O O . ALA A 1 92 ? 9.199 -4.369 -14.770 1.00 97.69 92 ALA A O 1
ATOM 789 N N . GLY A 1 93 ? 8.709 -6.536 -14.536 1.00 97.06 93 GLY A N 1
ATOM 790 C CA . GLY A 1 93 ? 8.305 -6.704 -15.929 1.00 97.06 93 GLY A CA 1
ATOM 791 C C . GLY A 1 93 ? 7.100 -5.833 -16.276 1.00 97.06 93 GLY A C 1
ATOM 792 O O . GLY A 1 93 ? 7.157 -5.028 -17.197 1.00 97.06 93 GLY A O 1
ATOM 793 N N . LEU A 1 94 ? 6.040 -5.919 -15.471 1.00 97.06 94 LEU A N 1
ATOM 794 C CA . LEU A 1 94 ? 4.819 -5.139 -15.666 1.00 97.06 94 LEU A CA 1
ATOM 795 C C . LEU A 1 94 ? 5.030 -3.618 -15.575 1.00 97.06 94 LEU A C 1
ATOM 797 O O . LEU A 1 94 ? 4.423 -2.881 -16.352 1.00 97.06 94 LEU A O 1
ATOM 801 N N . THR A 1 95 ? 5.878 -3.138 -14.659 1.00 97.56 95 THR A N 1
ATOM 802 C CA . THR A 1 95 ? 6.164 -1.699 -14.488 1.00 97.56 95 THR A CA 1
ATOM 803 C C . THR A 1 95 ? 6.982 -1.111 -15.637 1.00 97.56 95 THR A C 1
ATOM 805 O O . THR A 1 95 ? 6.833 0.074 -15.929 1.00 97.56 95 THR A O 1
ATOM 808 N N . HIS A 1 96 ? 7.824 -1.920 -16.285 1.00 96.69 96 HIS A N 1
ATOM 809 C CA . HIS A 1 96 ? 8.685 -1.514 -17.402 1.00 96.69 96 HIS A CA 1
ATOM 810 C C . HIS A 1 96 ? 8.107 -1.865 -18.776 1.00 96.69 96 HIS A C 1
ATOM 812 O O . HIS A 1 96 ? 8.693 -1.514 -19.797 1.00 96.69 96 HIS A O 1
ATOM 818 N N . ASP A 1 97 ? 6.966 -2.549 -18.814 1.00 94.94 97 ASP A N 1
ATOM 819 C CA . ASP A 1 97 ? 6.303 -2.970 -20.040 1.00 94.94 97 ASP A CA 1
ATOM 820 C C . ASP A 1 97 ? 4.852 -2.474 -20.083 1.00 94.94 97 ASP A C 1
ATOM 822 O O . ASP A 1 97 ? 4.613 -1.276 -20.245 1.00 94.94 97 ASP A O 1
ATOM 826 N N . LYS A 1 98 ? 3.877 -3.373 -19.891 1.00 94.94 98 LYS A N 1
ATOM 827 C CA . LYS A 1 98 ? 2.446 -3.099 -20.075 1.00 94.94 98 LYS A CA 1
ATOM 828 C C . LYS A 1 98 ? 1.942 -1.868 -19.311 1.00 94.94 98 LYS A C 1
ATOM 830 O O . LYS A 1 98 ? 1.122 -1.130 -19.845 1.00 94.94 98 LYS A O 1
ATOM 835 N N . PHE A 1 99 ? 2.410 -1.629 -18.086 1.00 97.25 99 PHE A N 1
ATOM 836 C CA . PHE A 1 99 ? 1.911 -0.533 -17.248 1.00 97.25 99 PHE A CA 1
ATOM 837 C C . PHE A 1 99 ? 2.852 0.674 -17.175 1.00 97.25 99 PHE A C 1
ATOM 839 O O . PHE A 1 99 ? 2.719 1.479 -16.252 1.00 97.25 99 PHE A O 1
ATOM 846 N N . TRP A 1 100 ? 3.756 0.853 -18.148 1.00 96.31 100 TRP A N 1
ATOM 847 C CA . TRP A 1 100 ? 4.657 2.013 -18.200 1.00 96.31 100 TRP A CA 1
ATOM 848 C C . TRP A 1 100 ? 3.914 3.350 -18.068 1.00 96.31 100 TRP A C 1
ATOM 850 O O . TRP A 1 100 ? 4.231 4.158 -17.194 1.00 96.31 100 TRP A O 1
ATOM 860 N N . SER A 1 101 ? 2.874 3.562 -18.882 1.00 96.38 101 SER A N 1
ATOM 861 C CA . SER A 1 101 ? 2.094 4.807 -18.873 1.00 96.38 101 SER A CA 1
ATOM 862 C C . SER A 1 101 ? 1.455 5.075 -17.509 1.00 96.38 101 SER A C 1
ATOM 864 O O . SER A 1 101 ? 1.515 6.198 -17.009 1.00 96.38 101 SER A O 1
ATOM 866 N N . TYR A 1 102 ? 0.931 4.035 -16.851 1.00 97.50 102 TYR A N 1
ATOM 867 C CA . TYR A 1 102 ? 0.406 4.153 -15.492 1.00 97.50 102 TYR A CA 1
ATOM 868 C C . TYR A 1 102 ? 1.503 4.474 -14.473 1.00 97.50 102 TYR A C 1
ATOM 870 O O . TYR A 1 102 ? 1.307 5.311 -13.593 1.00 97.50 102 TYR A O 1
ATOM 878 N N . MET A 1 103 ? 2.675 3.850 -14.582 1.00 97.12 103 MET A N 1
ATOM 879 C CA . MET A 1 103 ? 3.794 4.124 -13.683 1.00 97.12 103 MET A CA 1
ATOM 880 C C . MET A 1 103 ? 4.292 5.566 -13.811 1.00 97.12 103 MET A C 1
ATOM 882 O O . MET A 1 103 ? 4.539 6.221 -12.792 1.00 97.12 103 MET A O 1
ATOM 886 N N . LYS A 1 104 ? 4.339 6.101 -15.034 1.00 94.69 104 LYS A N 1
ATOM 887 C CA . LYS A 1 104 ? 4.613 7.518 -15.287 1.00 94.69 104 LYS A CA 1
ATOM 888 C C . LYS A 1 104 ? 3.534 8.419 -14.686 1.00 94.69 104 LYS A C 1
ATOM 890 O O . LYS A 1 104 ? 3.870 9.350 -13.957 1.00 94.69 104 LYS A O 1
ATOM 895 N N . TYR A 1 105 ? 2.259 8.124 -14.934 1.00 95.25 105 TYR A N 1
ATOM 896 C CA . TYR A 1 105 ? 1.128 8.844 -14.342 1.00 95.25 105 TYR A CA 1
ATOM 897 C C . TYR A 1 105 ? 1.212 8.882 -12.808 1.00 95.25 105 TYR A C 1
ATOM 899 O O . TYR A 1 105 ? 1.081 9.937 -12.188 1.00 95.25 105 TYR A O 1
ATOM 907 N N . ARG A 1 106 ? 1.496 7.734 -12.185 1.00 94.06 106 ARG A N 1
ATOM 908 C CA . ARG A 1 106 ? 1.499 7.567 -10.731 1.00 94.06 106 ARG A CA 1
ATOM 909 C C . ARG A 1 106 ? 2.717 8.193 -10.056 1.00 94.06 106 ARG A C 1
ATOM 911 O O . ARG A 1 106 ? 2.581 8.781 -8.979 1.00 94.06 106 ARG A O 1
ATOM 918 N N . TRP A 1 107 ? 3.896 8.041 -10.658 1.00 92.56 107 TRP A N 1
ATOM 919 C CA . TRP A 1 107 ? 5.175 8.356 -10.019 1.00 92.56 107 TRP A CA 1
ATOM 920 C C . TRP A 1 107 ? 6.045 9.339 -10.797 1.00 92.56 107 TRP A C 1
ATOM 922 O O . TRP A 1 107 ? 6.772 10.095 -10.159 1.00 92.56 107 TRP A O 1
ATOM 932 N N . GLY A 1 108 ? 5.976 9.369 -12.129 1.00 81.56 108 GLY A N 1
ATOM 933 C CA . GLY A 1 108 ? 6.896 10.113 -12.999 1.00 81.56 108 GLY A CA 1
ATOM 934 C C . GLY A 1 108 ? 7.048 11.584 -12.610 1.00 81.56 108 GLY A C 1
ATOM 935 O O . GLY A 1 108 ? 8.151 12.026 -12.292 1.00 81.56 108 GLY A O 1
ATOM 936 N N . ASN A 1 109 ? 5.939 12.324 -12.514 1.00 76.44 109 ASN A N 1
ATOM 937 C CA . ASN A 1 109 ? 5.975 13.742 -12.131 1.00 76.44 109 ASN A CA 1
ATOM 938 C C . ASN A 1 109 ? 6.570 13.962 -10.730 1.00 76.44 109 ASN A C 1
ATOM 940 O O . ASN A 1 109 ? 7.347 14.893 -10.526 1.00 76.44 109 ASN A O 1
ATOM 944 N N . ASN A 1 110 ? 6.244 13.095 -9.767 1.00 80.69 110 ASN A N 1
ATOM 945 C CA . ASN A 1 110 ? 6.779 13.195 -8.408 1.00 80.69 110 ASN A CA 1
ATOM 946 C C . ASN A 1 110 ? 8.281 12.893 -8.363 1.00 80.69 110 ASN A C 1
ATOM 948 O O . ASN A 1 110 ? 9.037 13.637 -7.742 1.00 80.69 110 ASN A O 1
ATOM 952 N N . ILE A 1 111 ? 8.722 11.846 -9.060 1.00 85.94 111 ILE A N 1
ATOM 953 C CA . ILE A 1 111 ? 10.130 11.455 -9.111 1.00 85.94 111 ILE A CA 1
ATOM 954 C C . ILE A 1 111 ? 10.955 12.568 -9.756 1.00 85.94 111 ILE A C 1
ATOM 956 O O . ILE A 1 111 ? 11.983 12.967 -9.214 1.00 85.94 111 ILE A O 1
ATOM 960 N N . LEU A 1 112 ? 10.521 13.114 -10.888 1.00 78.06 112 LEU A N 1
ATOM 961 C CA . LEU A 1 112 ? 11.350 14.046 -11.650 1.00 78.06 112 LEU A CA 1
ATOM 962 C C . LEU A 1 112 ? 11.373 15.448 -11.049 1.00 78.06 112 LEU A C 1
ATOM 964 O O . LEU A 1 112 ? 12.449 16.049 -10.994 1.00 78.06 112 LEU A O 1
ATOM 968 N N . ASN A 1 113 ? 10.221 15.927 -10.569 1.00 82.56 113 ASN A N 1
ATOM 969 C CA . ASN A 1 113 ? 10.042 17.329 -10.186 1.00 82.56 113 ASN A CA 1
ATOM 970 C C . ASN A 1 113 ? 10.119 17.562 -8.672 1.00 82.56 113 ASN A C 1
ATOM 972 O O . ASN A 1 113 ? 10.525 18.641 -8.250 1.00 82.56 113 ASN A O 1
ATOM 976 N N . ASN A 1 114 ? 9.759 16.567 -7.849 1.00 85.44 114 ASN A N 1
ATOM 977 C CA . ASN A 1 114 ? 9.623 16.743 -6.396 1.00 85.44 114 ASN A CA 1
ATOM 978 C C . ASN A 1 114 ? 10.744 16.070 -5.580 1.00 85.44 114 ASN A C 1
ATOM 980 O O . ASN A 1 114 ? 10.779 16.210 -4.356 1.00 85.44 114 ASN A O 1
ATOM 984 N N . SER A 1 115 ? 11.664 15.352 -6.230 1.00 87.69 115 SER A N 1
ATOM 985 C CA . SER A 1 115 ? 12.799 14.708 -5.555 1.00 87.69 115 SER A CA 1
ATOM 986 C C . SER A 1 115 ? 13.888 15.704 -5.152 1.00 87.69 115 SER A C 1
ATOM 988 O O . SER A 1 115 ? 14.196 16.648 -5.877 1.00 87.69 115 SER A O 1
ATOM 990 N N . LYS A 1 116 ? 14.559 15.443 -4.026 1.00 89.00 116 LYS A N 1
ATOM 991 C CA . LYS A 1 116 ? 15.602 16.313 -3.438 1.00 89.00 116 LYS A CA 1
ATOM 992 C C . LYS A 1 116 ? 16.970 16.244 -4.132 1.00 89.00 116 LYS A C 1
ATOM 994 O O . LYS A 1 116 ? 17.923 16.864 -3.667 1.00 89.00 116 LYS A O 1
ATOM 999 N N . GLY A 1 117 ? 17.087 15.463 -5.203 1.00 92.25 117 GLY A N 1
ATOM 1000 C CA . GLY A 1 117 ? 18.322 15.234 -5.952 1.00 92.25 117 GLY A CA 1
ATOM 1001 C C . GLY A 1 117 ? 18.371 13.832 -6.556 1.00 92.25 117 GLY A C 1
ATOM 1002 O O . GLY A 1 117 ? 17.456 13.031 -6.367 1.00 92.25 117 GLY A O 1
ATOM 1003 N N . ASN A 1 118 ? 19.455 13.517 -7.267 1.00 92.62 118 ASN A N 1
ATOM 1004 C CA . ASN A 1 118 ? 19.572 12.251 -8.002 1.00 92.62 118 ASN A CA 1
ATOM 1005 C C . ASN A 1 118 ? 19.534 11.014 -7.096 1.00 92.62 118 ASN A C 1
ATOM 1007 O O . ASN A 1 118 ? 18.975 9.998 -7.490 1.00 92.62 118 ASN A O 1
ATOM 1011 N N . GLU A 1 119 ? 20.070 11.082 -5.878 1.00 94.62 119 GLU A N 1
ATOM 1012 C CA . GLU A 1 119 ? 20.008 9.955 -4.934 1.00 94.62 119 GLU A CA 1
ATOM 1013 C C . GLU A 1 119 ? 18.570 9.639 -4.501 1.00 94.62 119 GLU A C 1
ATOM 1015 O O . GLU A 1 119 ? 18.178 8.473 -4.447 1.00 94.62 119 GLU A O 1
ATOM 1020 N N . ASP A 1 120 ? 17.762 10.675 -4.264 1.00 94.38 120 ASP A N 1
ATOM 1021 C CA . ASP A 1 120 ? 16.343 10.534 -3.933 1.00 94.38 120 ASP A CA 1
ATOM 1022 C C . ASP A 1 120 ? 15.553 9.999 -5.137 1.00 94.38 120 ASP A C 1
ATOM 1024 O O . ASP A 1 120 ? 14.786 9.050 -4.994 1.00 94.38 120 ASP A O 1
ATOM 1028 N N . LYS A 1 121 ? 15.836 10.497 -6.351 1.00 95.19 121 LYS A N 1
ATOM 1029 C CA . LYS A 1 121 ? 15.261 9.951 -7.595 1.00 95.19 121 LYS A CA 1
ATOM 1030 C C . LYS A 1 121 ? 15.558 8.461 -7.746 1.00 95.19 121 LYS A C 1
ATOM 1032 O O . LYS A 1 121 ? 14.643 7.674 -7.972 1.00 95.19 121 LYS A O 1
ATOM 1037 N N . VAL A 1 122 ? 16.819 8.061 -7.564 1.00 95.88 122 VAL A N 1
ATOM 1038 C CA . VAL A 1 122 ? 17.236 6.652 -7.618 1.00 95.88 122 VAL A CA 1
ATOM 1039 C C . VAL A 1 122 ? 16.456 5.825 -6.601 1.00 95.88 122 VAL A C 1
ATOM 1041 O O . VAL A 1 122 ? 15.955 4.757 -6.947 1.00 95.88 122 VAL A O 1
ATOM 1044 N N . GLN A 1 123 ? 16.319 6.300 -5.362 1.00 95.00 123 GLN A N 1
ATOM 1045 C CA . GLN A 1 123 ? 15.578 5.574 -4.333 1.00 95.00 123 GLN A CA 1
ATOM 1046 C C . GLN A 1 123 ? 14.082 5.467 -4.660 1.00 95.00 123 GLN A C 1
ATOM 1048 O O . GLN A 1 123 ? 13.491 4.400 -4.476 1.00 95.00 123 GLN A O 1
ATOM 1053 N N . GLN A 1 124 ? 13.468 6.534 -5.173 1.00 95.31 124 GLN A N 1
ATOM 1054 C CA . GLN A 1 124 ? 12.061 6.522 -5.564 1.00 95.31 124 GLN A CA 1
ATOM 1055 C C . GLN A 1 124 ? 11.802 5.601 -6.762 1.00 95.31 124 GLN A C 1
ATOM 1057 O O . GLN A 1 124 ? 10.824 4.853 -6.741 1.00 95.31 124 GLN A O 1
ATOM 1062 N N . ILE A 1 125 ? 12.693 5.569 -7.759 1.00 96.69 125 ILE A N 1
ATOM 1063 C CA . ILE A 1 125 ? 12.627 4.610 -8.872 1.00 96.69 125 ILE A CA 1
ATOM 1064 C C . ILE A 1 125 ? 12.778 3.181 -8.337 1.00 96.69 125 ILE A C 1
ATOM 1066 O O . ILE A 1 125 ? 11.924 2.334 -8.595 1.00 96.69 125 ILE A O 1
ATOM 1070 N N . LYS A 1 126 ? 13.800 2.923 -7.507 1.00 96.06 126 LYS A N 1
ATOM 1071 C CA . LYS A 1 126 ? 14.032 1.609 -6.881 1.00 96.06 126 LYS A CA 1
ATOM 1072 C C . LYS A 1 126 ? 12.805 1.085 -6.144 1.00 96.06 126 LYS A C 1
ATOM 1074 O O . LYS A 1 126 ? 12.487 -0.091 -6.264 1.00 96.06 126 LYS A O 1
ATOM 1079 N N . GLN A 1 127 ? 12.126 1.915 -5.357 1.00 94.88 127 GLN A N 1
ATOM 1080 C CA . GLN A 1 127 ? 10.990 1.447 -4.560 1.00 94.88 127 GLN A CA 1
ATOM 1081 C C . GLN A 1 127 ? 9.680 1.326 -5.352 1.00 94.88 127 GLN A C 1
ATOM 1083 O O . GLN A 1 127 ? 8.829 0.545 -4.943 1.00 94.88 127 GLN A O 1
ATOM 1088 N N . SER A 1 128 ? 9.498 2.096 -6.433 1.00 95.50 128 SER A N 1
ATOM 1089 C CA . SER A 1 128 ? 8.241 2.122 -7.198 1.00 95.50 128 SER A CA 1
ATOM 1090 C C . SER A 1 128 ? 8.254 1.180 -8.403 1.00 95.50 128 SER A C 1
ATOM 1092 O O . SER A 1 128 ? 7.265 0.486 -8.627 1.00 95.50 128 SER A O 1
ATOM 1094 N N . TYR A 1 129 ? 9.360 1.100 -9.144 1.00 97.25 129 TYR A N 1
ATOM 1095 C CA . TYR A 1 129 ? 9.484 0.258 -10.339 1.00 97.25 129 TYR A CA 1
ATOM 1096 C C . TYR A 1 129 ? 10.043 -1.137 -10.037 1.00 97.25 129 TYR A C 1
ATOM 1098 O O . TYR A 1 129 ? 9.709 -2.090 -10.741 1.00 97.25 129 TYR A O 1
ATOM 1106 N N . PHE A 1 130 ? 10.832 -1.270 -8.968 1.00 97.56 130 PHE A N 1
ATOM 1107 C CA . PHE A 1 130 ? 11.516 -2.500 -8.554 1.00 97.56 130 PHE A CA 1
ATOM 1108 C C . PHE A 1 130 ? 11.164 -2.871 -7.110 1.00 97.56 130 PHE A C 1
ATOM 1110 O O . PHE A 1 130 ? 10.283 -2.268 -6.490 1.00 97.56 130 PHE A O 1
ATOM 1117 N N . TYR A 1 131 ? 11.867 -3.858 -6.550 1.00 96.00 131 TYR A N 1
ATOM 1118 C CA . TYR A 1 131 ? 11.891 -4.115 -5.115 1.00 96.00 131 TYR A CA 1
ATOM 1119 C C . TYR A 1 131 ? 13.093 -3.423 -4.459 1.00 96.00 131 TYR A C 1
ATOM 1121 O O . TYR A 1 131 ? 14.150 -4.012 -4.246 1.00 96.00 131 TYR A O 1
ATOM 1129 N N . GLY A 1 132 ? 12.912 -2.148 -4.105 1.00 92.56 132 GLY A N 1
ATOM 1130 C CA . GLY A 1 132 ? 13.943 -1.298 -3.487 1.00 92.56 132 GLY A CA 1
ATOM 1131 C C . GLY A 1 132 ? 14.241 -1.552 -2.001 1.00 92.56 132 GLY A C 1
ATOM 1132 O O . GLY A 1 132 ? 15.083 -0.868 -1.423 1.00 92.56 132 GLY A O 1
ATOM 1133 N N . PHE A 1 133 ? 13.555 -2.501 -1.366 1.00 90.00 133 PHE A N 1
ATOM 1134 C CA . PHE A 1 133 ? 13.758 -2.930 0.022 1.00 90.00 133 PHE A CA 1
ATOM 1135 C C . PHE A 1 133 ? 13.867 -4.466 0.096 1.00 90.00 133 PHE A C 1
ATOM 1137 O O . PHE A 1 133 ? 13.893 -5.159 -0.921 1.00 90.00 133 PHE A O 1
ATOM 1144 N N . GLY A 1 134 ? 13.873 -5.040 1.305 1.00 88.56 134 GLY A N 1
ATOM 1145 C CA . GLY A 1 134 ? 13.683 -6.487 1.459 1.00 88.56 134 GLY A CA 1
ATOM 1146 C C . GLY A 1 134 ? 12.357 -6.948 0.833 1.00 88.56 134 GLY A C 1
ATOM 1147 O O . GLY A 1 134 ? 11.358 -6.233 0.943 1.00 88.56 134 GLY A O 1
ATOM 1148 N N . LYS A 1 135 ? 12.344 -8.142 0.215 1.00 86.62 135 LYS A N 1
ATOM 1149 C CA . LYS A 1 135 ? 11.238 -8.683 -0.615 1.00 86.62 135 LYS A CA 1
ATOM 1150 C C . LYS A 1 135 ? 9.842 -8.351 -0.078 1.00 86.62 135 LYS A C 1
ATOM 1152 O O . LYS A 1 135 ? 9.029 -7.737 -0.759 1.00 86.62 135 LYS A O 1
ATOM 1157 N N . ARG A 1 136 ? 9.602 -8.679 1.192 1.00 86.19 136 ARG A N 1
ATOM 1158 C CA . ARG A 1 136 ? 8.309 -8.489 1.857 1.00 86.19 136 ARG A CA 1
ATOM 1159 C C . ARG A 1 136 ? 7.885 -7.027 1.986 1.00 86.19 136 ARG A C 1
ATOM 1161 O O . ARG A 1 136 ? 6.721 -6.702 1.796 1.00 86.19 136 ARG A O 1
ATOM 1168 N N . ARG A 1 137 ? 8.822 -6.133 2.311 1.00 89.75 137 ARG A N 1
ATOM 1169 C CA . ARG A 1 137 ? 8.532 -4.700 2.413 1.00 89.75 137 ARG A CA 1
ATOM 1170 C C . ARG A 1 137 ? 8.291 -4.113 1.031 1.00 89.75 137 ARG A C 1
ATOM 1172 O O . ARG A 1 137 ? 7.375 -3.317 0.890 1.00 89.75 137 ARG A O 1
ATOM 1179 N N . SER A 1 138 ? 9.085 -4.508 0.041 1.00 93.31 138 SER A N 1
ATOM 1180 C CA . SER A 1 138 ? 9.024 -3.990 -1.329 1.00 93.31 138 SER A CA 1
ATOM 1181 C C . SER A 1 138 ? 7.658 -4.129 -1.989 1.00 93.31 138 SER A C 1
ATOM 1183 O O . SER A 1 138 ? 7.240 -3.222 -2.703 1.00 93.31 138 SER A O 1
ATOM 1185 N N . ILE A 1 139 ? 6.923 -5.194 -1.667 1.00 91.31 139 ILE A N 1
ATOM 1186 C CA . ILE A 1 139 ? 5.532 -5.392 -2.087 1.00 91.31 139 ILE A CA 1
ATOM 1187 C C . ILE A 1 139 ? 4.648 -4.171 -1.777 1.00 91.31 139 ILE A C 1
ATOM 1189 O O . ILE A 1 139 ? 3.820 -3.786 -2.595 1.00 91.31 139 ILE A O 1
ATOM 1193 N N . ALA A 1 140 ? 4.832 -3.524 -0.621 1.00 91.19 140 ALA A N 1
ATOM 1194 C CA . ALA A 1 140 ? 4.028 -2.365 -0.226 1.00 91.19 140 ALA A CA 1
ATOM 1195 C C . ALA A 1 140 ? 4.390 -1.063 -0.965 1.00 91.19 140 ALA A C 1
ATOM 1197 O O . ALA A 1 140 ? 3.694 -0.058 -0.791 1.00 91.19 140 ALA A O 1
ATOM 1198 N N . TRP A 1 141 ? 5.477 -1.059 -1.742 1.00 92.19 141 TRP A N 1
ATOM 1199 C CA . TRP A 1 141 ? 6.022 0.135 -2.395 1.00 92.19 141 TRP A CA 1
ATOM 1200 C C . TRP A 1 141 ? 5.994 0.059 -3.918 1.00 92.19 141 TRP A C 1
ATOM 1202 O O . TRP A 1 141 ? 5.764 1.091 -4.549 1.00 92.19 141 TRP A O 1
ATOM 1212 N N . ASN A 1 142 ? 6.175 -1.130 -4.500 1.00 96.31 142 ASN A N 1
ATOM 1213 C CA . ASN A 1 142 ? 6.116 -1.295 -5.946 1.00 96.31 142 ASN A CA 1
ATOM 1214 C C . ASN A 1 142 ? 4.733 -0.878 -6.476 1.00 96.31 142 ASN A C 1
ATOM 1216 O O . ASN A 1 142 ? 3.701 -1.255 -5.916 1.00 96.31 142 ASN A O 1
ATOM 1220 N N . GLY A 1 143 ? 4.715 -0.093 -7.554 1.00 95.38 143 GLY A N 1
ATOM 1221 C CA . GLY A 1 143 ? 3.521 0.597 -8.039 1.00 95.38 143 GLY A CA 1
ATOM 1222 C C . GLY A 1 143 ? 2.391 -0.321 -8.501 1.00 95.38 143 GLY A C 1
ATOM 1223 O O . GLY A 1 143 ? 1.237 0.095 -8.442 1.00 95.38 143 GLY A O 1
ATOM 1224 N N . ILE A 1 144 ? 2.710 -1.556 -8.901 1.00 97.50 144 ILE A N 1
ATOM 1225 C CA . ILE A 1 144 ? 1.731 -2.550 -9.358 1.00 97.50 144 ILE A CA 1
ATOM 1226 C C . ILE A 1 144 ? 1.544 -3.652 -8.314 1.00 97.50 144 ILE A C 1
ATOM 1228 O O . ILE A 1 144 ? 0.407 -3.964 -7.961 1.00 97.50 144 ILE A O 1
ATOM 1232 N N . ALA A 1 145 ? 2.635 -4.189 -7.752 1.00 96.69 145 ALA A N 1
ATOM 1233 C CA . ALA A 1 145 ? 2.556 -5.270 -6.763 1.00 96.69 145 ALA A CA 1
ATOM 1234 C C . ALA A 1 145 ? 1.669 -4.882 -5.573 1.00 96.69 145 ALA A C 1
ATOM 1236 O O . ALA A 1 145 ? 0.840 -5.669 -5.118 1.00 96.69 145 ALA A O 1
ATOM 1237 N N . LYS A 1 146 ? 1.793 -3.635 -5.103 1.00 95.75 146 LYS A N 1
ATOM 1238 C CA . LYS A 1 146 ? 1.004 -3.102 -3.992 1.00 95.75 146 LYS A CA 1
ATOM 1239 C C . LYS A 1 146 ? -0.504 -3.213 -4.237 1.00 95.75 146 LYS A C 1
ATOM 1241 O O . LYS A 1 146 ? -1.242 -3.548 -3.312 1.00 95.75 146 LYS A O 1
ATOM 1246 N N . LEU A 1 147 ? -0.953 -2.939 -5.464 1.00 97.19 147 LEU A N 1
ATOM 1247 C CA . LEU A 1 147 ? -2.367 -3.002 -5.839 1.00 97.19 147 LEU A CA 1
ATOM 1248 C C . LEU A 1 147 ? -2.881 -4.442 -5.747 1.00 97.19 147 LEU A C 1
ATOM 1250 O O . LEU A 1 147 ? -3.921 -4.688 -5.137 1.00 97.19 147 LEU A O 1
ATOM 1254 N N . TRP A 1 148 ? -2.105 -5.398 -6.269 1.00 97.19 148 TRP A N 1
ATOM 1255 C CA . TRP A 1 148 ? -2.448 -6.818 -6.210 1.00 97.19 148 TRP A CA 1
ATOM 1256 C C . TRP A 1 148 ? -2.510 -7.337 -4.775 1.00 97.19 148 TRP A C 1
ATOM 1258 O O . TRP A 1 148 ? -3.491 -7.965 -4.389 1.00 97.19 148 TRP A O 1
ATOM 1268 N N . TRP A 1 149 ? -1.492 -7.043 -3.963 1.00 95.56 149 TRP A N 1
ATOM 1269 C CA . TRP A 1 149 ? -1.410 -7.547 -2.592 1.00 95.56 149 TRP A CA 1
ATOM 1270 C C . TRP A 1 149 ? -2.485 -6.964 -1.678 1.00 95.56 149 TRP A C 1
ATOM 1272 O O . TRP A 1 149 ? -2.994 -7.667 -0.806 1.00 95.56 149 TRP A O 1
ATOM 1282 N N . ILE A 1 150 ? -2.888 -5.709 -1.894 1.00 95.88 150 ILE A N 1
ATOM 1283 C CA . ILE A 1 150 ? -4.055 -5.160 -1.201 1.00 95.88 150 ILE A CA 1
ATOM 1284 C C . ILE A 1 150 ? -5.329 -5.863 -1.646 1.00 95.88 150 ILE A C 1
ATOM 1286 O O . ILE A 1 150 ? -6.105 -6.261 -0.778 1.00 95.88 150 ILE A O 1
ATOM 1290 N N . GLY A 1 151 ? -5.519 -6.082 -2.949 1.00 96.50 151 GLY A N 1
ATOM 1291 C CA . GLY A 1 151 ? -6.621 -6.899 -3.458 1.00 96.50 151 GLY A CA 1
ATOM 1292 C C . GLY A 1 151 ? -6.664 -8.270 -2.781 1.00 96.50 151 GLY A C 1
ATOM 1293 O O . GLY A 1 151 ? -7.662 -8.608 -2.157 1.00 96.50 151 GLY A O 1
ATOM 1294 N N . LYS A 1 152 ? -5.541 -8.996 -2.759 1.00 95.50 152 LYS A N 1
ATOM 1295 C CA . LYS A 1 152 ? -5.404 -10.313 -2.113 1.00 95.50 152 LYS A CA 1
ATOM 1296 C C . LYS A 1 152 ? -5.758 -10.297 -0.628 1.00 95.50 152 LYS A C 1
ATOM 1298 O O . LYS A 1 152 ? -6.416 -11.211 -0.141 1.00 95.50 152 LYS A O 1
ATOM 1303 N N . PHE A 1 153 ? -5.324 -9.275 0.104 1.00 95.25 153 PHE A N 1
ATOM 1304 C CA . PHE A 1 153 ? -5.560 -9.197 1.543 1.00 95.25 153 PHE A CA 1
ATOM 1305 C C . PHE A 1 153 ? -6.939 -8.667 1.933 1.00 95.25 153 PHE A C 1
ATOM 1307 O O . PHE A 1 153 ? -7.347 -8.862 3.078 1.00 95.25 153 PHE A O 1
ATOM 1314 N N . THR A 1 154 ? -7.655 -7.996 1.035 1.00 95.94 154 THR A N 1
ATOM 1315 C CA . THR A 1 154 ? -8.903 -7.302 1.392 1.00 95.94 154 THR A CA 1
ATOM 1316 C C . THR A 1 154 ? -10.125 -7.783 0.628 1.00 95.94 154 THR A C 1
ATOM 1318 O O . THR A 1 154 ? -11.231 -7.624 1.133 1.00 95.94 154 THR A O 1
ATOM 1321 N N . TYR A 1 155 ? -9.951 -8.427 -0.524 1.00 97.00 155 TYR A N 1
ATOM 1322 C CA . TYR A 1 155 ? -11.051 -9.055 -1.237 1.00 97.00 155 TYR A CA 1
ATOM 1323 C C . TYR A 1 155 ? -11.623 -10.216 -0.424 1.00 97.00 155 TYR A C 1
ATOM 1325 O O . TYR A 1 155 ? -10.899 -11.148 -0.067 1.00 97.00 155 TYR A O 1
ATOM 1333 N N . ASN A 1 156 ? -12.927 -10.176 -0.165 1.00 95.00 156 ASN A N 1
ATOM 1334 C CA . ASN A 1 156 ? -13.628 -11.226 0.557 1.00 95.00 156 ASN A CA 1
ATOM 1335 C C . ASN A 1 156 ? -14.989 -11.503 -0.087 1.00 95.00 156 ASN A C 1
ATOM 1337 O O . ASN A 1 156 ? -15.952 -10.776 0.133 1.00 95.00 156 ASN A O 1
ATOM 1341 N N . ASN A 1 157 ? -15.084 -12.594 -0.845 1.00 94.12 157 ASN A N 1
ATOM 1342 C CA . ASN A 1 157 ? -16.311 -13.004 -1.532 1.00 94.12 157 ASN A CA 1
ATOM 1343 C C . ASN A 1 157 ? -17.449 -13.463 -0.598 1.00 94.12 157 ASN A C 1
ATOM 1345 O O . ASN A 1 157 ? -18.536 -13.750 -1.087 1.00 94.12 157 ASN A O 1
ATOM 1349 N N . THR A 1 158 ? -17.215 -13.548 0.716 1.00 90.81 158 THR A N 1
ATOM 1350 C CA . THR A 1 158 ? -18.262 -13.843 1.711 1.00 90.81 158 THR A CA 1
ATOM 1351 C C . THR A 1 158 ? -19.045 -12.601 2.147 1.00 90.81 158 THR A C 1
ATOM 1353 O O . THR A 1 158 ? -20.032 -12.730 2.865 1.00 90.81 158 THR A O 1
ATOM 1356 N N . LEU A 1 159 ? -18.606 -11.401 1.749 1.00 89.88 159 LEU A N 1
ATOM 1357 C CA . LEU A 1 159 ? -19.296 -10.135 2.008 1.00 89.88 159 LEU A CA 1
ATOM 1358 C C . LEU A 1 159 ? -20.229 -9.772 0.846 1.00 89.88 159 LEU A C 1
ATOM 1360 O O . LEU A 1 159 ? -19.921 -10.074 -0.306 1.00 89.88 159 LEU A O 1
ATOM 1364 N N . ASP A 1 160 ? -21.303 -9.031 1.138 1.00 92.25 160 ASP A N 1
ATOM 1365 C CA . ASP A 1 160 ? -22.226 -8.506 0.114 1.00 92.25 160 ASP A CA 1
ATOM 1366 C C . ASP A 1 160 ? -21.500 -7.623 -0.913 1.00 92.25 160 ASP A C 1
ATOM 1368 O O . ASP A 1 160 ? -21.737 -7.720 -2.116 1.00 92.25 160 ASP A O 1
ATOM 1372 N N . ASN A 1 161 ? -20.576 -6.780 -0.437 1.00 95.25 161 ASN A N 1
ATOM 1373 C CA . ASN A 1 161 ? -19.592 -6.094 -1.268 1.00 95.25 161 ASN A CA 1
ATOM 1374 C C . ASN A 1 161 ? -18.214 -6.748 -1.052 1.00 95.25 161 ASN A C 1
ATOM 1376 O O . ASN A 1 161 ? -17.577 -6.483 -0.026 1.00 95.25 161 ASN A O 1
ATOM 1380 N N . PRO A 1 162 ? -17.696 -7.534 -2.018 1.00 96.94 162 PRO A N 1
ATOM 1381 C CA . PRO A 1 162 ? -16.404 -8.202 -1.872 1.00 96.94 162 PRO A CA 1
ATOM 1382 C C . PRO A 1 162 ? -15.205 -7.270 -1.668 1.00 96.94 162 PRO A C 1
ATOM 1384 O O . PRO A 1 162 ? -14.161 -7.713 -1.193 1.00 96.94 162 PRO A O 1
ATOM 1387 N N . TYR A 1 163 ? -15.349 -5.988 -2.013 1.00 97.38 163 TYR A N 1
ATOM 1388 C CA . TYR A 1 163 ? -14.323 -4.955 -1.880 1.00 97.38 163 TYR A CA 1
ATOM 1389 C C . TYR A 1 163 ? -14.567 -4.001 -0.703 1.00 97.38 163 TYR A C 1
ATOM 1391 O O . TYR A 1 163 ? -13.863 -3.001 -0.584 1.00 97.38 163 TYR A O 1
ATOM 1399 N N . GLU A 1 164 ? -15.507 -4.293 0.201 1.00 95.50 164 GLU A N 1
ATOM 1400 C CA . GLU A 1 164 ? -15.821 -3.410 1.335 1.00 95.50 164 GLU A CA 1
ATOM 1401 C C . GLU A 1 164 ? -14.588 -3.115 2.210 1.00 95.50 164 GLU A C 1
ATOM 1403 O O . GLU A 1 164 ? -14.325 -1.975 2.597 1.00 95.50 164 GLU A O 1
ATOM 1408 N N . ILE A 1 165 ? -13.761 -4.131 2.478 1.00 95.44 165 ILE A N 1
ATOM 1409 C CA . ILE A 1 165 ? -12.512 -3.945 3.229 1.00 95.44 165 ILE A CA 1
ATOM 1410 C C . ILE A 1 165 ? -11.515 -3.117 2.405 1.00 95.44 165 ILE A C 1
ATOM 1412 O O . ILE A 1 165 ? -10.808 -2.274 2.958 1.00 95.44 165 ILE A O 1
ATOM 1416 N N . THR A 1 166 ? -11.458 -3.319 1.086 1.00 96.31 166 THR A N 1
ATOM 1417 C CA . THR A 1 166 ? -10.607 -2.529 0.185 1.00 96.31 166 THR A CA 1
ATOM 1418 C C . THR A 1 166 ? -10.968 -1.042 0.248 1.00 96.31 166 THR A C 1
ATOM 1420 O O . THR A 1 166 ? -10.088 -0.189 0.369 1.00 96.31 166 THR A O 1
ATOM 1423 N N . GLU A 1 167 ? -12.265 -0.737 0.235 1.00 94.31 167 GLU A N 1
ATOM 1424 C CA . GLU A 1 167 ? -12.814 0.617 0.363 1.00 94.31 167 GLU A CA 1
ATOM 1425 C C . GLU A 1 167 ? -12.479 1.246 1.720 1.00 94.31 167 GLU A C 1
ATOM 1427 O O . GLU A 1 167 ? -12.186 2.439 1.798 1.00 94.31 167 GLU A O 1
ATOM 1432 N N . TYR A 1 168 ? -12.419 0.451 2.791 1.00 90.81 168 TYR A N 1
ATOM 1433 C CA . TYR A 1 168 ? -11.939 0.930 4.085 1.00 90.81 168 TYR A CA 1
ATOM 1434 C C . TYR A 1 168 ? -10.440 1.285 4.059 1.00 90.81 168 TYR A C 1
ATOM 1436 O O . TYR A 1 168 ? -10.053 2.387 4.471 1.00 90.81 168 TYR A O 1
ATOM 1444 N N . VAL A 1 169 ? -9.583 0.379 3.566 1.00 91.50 169 VAL A N 1
ATOM 1445 C CA . VAL A 1 169 ? -8.116 0.548 3.639 1.00 91.50 169 VAL A CA 1
ATOM 1446 C C . VAL A 1 169 ? -7.576 1.636 2.712 1.00 91.50 169 VAL A C 1
ATOM 1448 O O . VAL A 1 169 ? -6.487 2.159 2.970 1.00 91.50 169 VAL A O 1
ATOM 1451 N N . ILE A 1 170 ? -8.318 2.003 1.659 1.00 90.88 170 ILE A N 1
ATOM 1452 C CA . ILE A 1 170 ? -7.879 2.984 0.657 1.00 90.88 170 ILE A CA 1
ATOM 1453 C C . ILE A 1 170 ? -7.567 4.354 1.272 1.00 90.88 170 ILE A C 1
ATOM 1455 O O . ILE A 1 170 ? -6.652 5.045 0.826 1.00 90.88 170 ILE A O 1
ATOM 1459 N N . ASN A 1 171 ? -8.251 4.698 2.368 1.00 84.31 171 ASN A N 1
ATOM 1460 C CA . ASN A 1 171 ? -8.097 5.963 3.087 1.00 84.31 171 ASN A CA 1
ATOM 1461 C C . ASN A 1 171 ? -6.678 6.192 3.646 1.00 84.31 171 ASN A C 1
ATOM 1463 O O . ASN A 1 171 ? -6.270 7.334 3.848 1.00 84.31 171 ASN A O 1
ATOM 1467 N N . ASP A 1 172 ? -5.919 5.124 3.911 1.00 85.19 172 ASP A N 1
ATOM 1468 C CA . ASP A 1 172 ? -4.499 5.179 4.289 1.00 85.19 172 ASP A CA 1
ATOM 1469 C C . ASP A 1 172 ? -3.761 4.001 3.638 1.00 85.19 172 ASP A C 1
ATOM 1471 O O . ASP A 1 172 ? -3.155 3.159 4.313 1.00 85.19 172 ASP A O 1
ATOM 1475 N N . LEU A 1 173 ? -3.856 3.912 2.305 1.00 86.19 173 LEU A N 1
ATOM 1476 C CA . LEU A 1 173 ? -3.389 2.758 1.539 1.00 86.19 173 LEU A CA 1
ATOM 1477 C C . LEU A 1 173 ? -1.920 2.429 1.832 1.00 86.19 173 LEU A C 1
ATOM 1479 O O . LEU A 1 173 ? -1.582 1.279 2.092 1.00 86.19 173 LEU A O 1
ATOM 1483 N N . GLY A 1 174 ? -1.025 3.423 1.801 1.00 82.00 174 GLY A N 1
ATOM 1484 C CA . GLY A 1 174 ? 0.412 3.209 2.022 1.00 82.00 174 GLY A CA 1
ATOM 1485 C C . GLY A 1 174 ? 0.723 2.586 3.384 1.00 82.00 174 GLY A C 1
ATOM 1486 O O . GLY A 1 174 ? 1.427 1.579 3.464 1.00 82.00 174 GLY A O 1
ATOM 1487 N N . THR A 1 175 ? 0.161 3.146 4.454 1.00 83.31 175 THR A N 1
ATOM 1488 C CA . THR A 1 175 ? 0.406 2.638 5.808 1.00 83.31 175 THR A CA 1
ATOM 1489 C C . THR A 1 175 ? -0.247 1.288 6.023 1.00 83.31 175 THR A C 1
ATOM 1491 O O . THR A 1 175 ? 0.396 0.377 6.544 1.00 83.31 175 THR A O 1
ATOM 1494 N N . THR A 1 176 ? -1.517 1.162 5.642 1.00 85.00 176 THR A N 1
ATOM 1495 C CA . THR A 1 176 ? -2.281 -0.060 5.877 1.00 85.00 176 THR A CA 1
ATOM 1496 C C . THR A 1 176 ? -1.666 -1.217 5.107 1.00 85.00 176 THR A C 1
ATOM 1498 O O . THR A 1 176 ? -1.470 -2.281 5.687 1.00 85.00 176 THR A O 1
ATOM 1501 N N . THR A 1 177 ? -1.219 -0.988 3.864 1.00 87.50 177 THR A N 1
ATOM 1502 C CA . THR A 1 177 ? -0.463 -2.003 3.116 1.00 87.50 177 THR A CA 1
ATOM 1503 C C . THR A 1 177 ? 0.797 -2.409 3.859 1.00 87.50 177 THR A C 1
ATOM 1505 O O . THR A 1 177 ? 1.026 -3.599 4.043 1.00 87.50 177 THR A O 1
ATOM 1508 N N . LEU A 1 178 ? 1.598 -1.447 4.335 1.00 86.94 178 LEU A N 1
ATOM 1509 C CA . LEU A 1 178 ? 2.827 -1.757 5.064 1.00 86.94 178 LEU A CA 1
ATOM 1510 C C . LEU A 1 178 ? 2.550 -2.616 6.306 1.00 86.94 178 LEU A C 1
ATOM 1512 O O . LEU A 1 178 ? 3.293 -3.559 6.567 1.00 86.94 178 LEU A O 1
ATOM 1516 N N . TYR A 1 179 ? 1.496 -2.310 7.062 1.00 87.88 179 TYR A N 1
ATOM 1517 C CA . TYR A 1 179 ? 1.107 -3.103 8.226 1.00 87.88 179 TYR A CA 1
ATOM 1518 C C . TYR A 1 179 ? 0.655 -4.510 7.839 1.00 87.88 179 TYR A C 1
ATOM 1520 O O . TYR A 1 179 ? 1.149 -5.477 8.416 1.00 87.88 179 TYR A O 1
ATOM 1528 N N . LEU A 1 180 ? -0.203 -4.635 6.826 1.00 88.69 180 LEU A N 1
ATOM 1529 C CA . LEU A 1 180 ? -0.683 -5.929 6.350 1.00 88.69 180 LEU A CA 1
ATOM 1530 C C . LEU A 1 180 ? 0.442 -6.810 5.818 1.00 88.69 180 LEU A C 1
ATOM 1532 O O . LEU A 1 180 ? 0.485 -7.989 6.147 1.00 88.69 180 LEU A O 1
ATOM 1536 N N . VAL A 1 181 ? 1.383 -6.256 5.052 1.00 86.69 181 VAL A N 1
ATOM 1537 C CA . VAL A 1 181 ? 2.499 -7.057 4.543 1.00 86.69 181 VAL A CA 1
ATOM 1538 C C . VAL A 1 181 ? 3.519 -7.366 5.627 1.00 86.69 181 VAL A C 1
ATOM 1540 O O . VAL A 1 181 ? 4.204 -8.362 5.490 1.00 86.69 181 VAL A O 1
ATOM 1543 N N . SER A 1 182 ? 3.674 -6.552 6.677 1.00 83.94 182 SER A N 1
ATOM 1544 C CA . SER A 1 182 ? 4.772 -6.717 7.653 1.00 83.94 182 SER A CA 1
ATOM 1545 C C . SER A 1 182 ? 4.422 -7.605 8.847 1.00 83.94 182 SER A C 1
ATOM 1547 O O . SER A 1 182 ? 5.324 -8.052 9.554 1.00 83.94 182 SER A O 1
ATOM 1549 N N . SER A 1 183 ? 3.140 -7.857 9.097 1.00 84.25 183 SER A N 1
ATOM 1550 C CA . SER A 1 183 ? 2.676 -8.689 10.209 1.00 84.25 183 SER A CA 1
ATOM 1551 C C . SER A 1 183 ? 2.568 -10.155 9.790 1.00 84.25 183 SER A C 1
ATOM 1553 O O . SER A 1 183 ? 2.075 -10.458 8.717 1.00 84.25 183 SER A O 1
ATOM 1555 N N . ASN A 1 184 ? 3.049 -11.100 10.605 1.00 83.62 184 ASN A N 1
ATOM 1556 C CA . ASN A 1 184 ? 2.934 -12.529 10.267 1.00 83.62 184 ASN A CA 1
ATOM 1557 C C . ASN A 1 184 ? 1.491 -13.022 10.356 1.00 83.62 184 ASN A C 1
ATOM 1559 O O . ASN A 1 184 ? 1.042 -13.734 9.475 1.00 83.62 184 ASN A O 1
ATOM 1563 N N . PHE A 1 185 ? 0.746 -12.594 11.375 1.00 87.50 185 PHE A N 1
ATOM 1564 C CA . PHE A 1 185 ? -0.622 -13.066 11.592 1.00 87.50 185 PHE A CA 1
ATOM 1565 C C . PHE A 1 185 ? -1.591 -12.681 10.463 1.00 87.50 185 PHE A C 1
ATOM 1567 O O . PHE A 1 185 ? -2.632 -13.306 10.307 1.00 87.50 185 PHE A O 1
ATOM 1574 N N . THR A 1 186 ? -1.277 -11.651 9.672 1.00 87.62 186 THR A N 1
ATOM 1575 C CA . THR A 1 186 ? -2.140 -11.198 8.576 1.00 87.62 186 THR A CA 1
ATOM 1576 C C . THR A 1 186 ? -2.094 -12.131 7.372 1.00 87.62 186 THR A C 1
ATOM 1578 O O . THR A 1 186 ? -2.940 -11.981 6.500 1.00 87.62 186 THR A O 1
ATOM 1581 N N . SER A 1 187 ? -1.175 -13.102 7.303 1.00 86.69 187 SER A N 1
ATOM 1582 C CA . SER A 1 187 ? -1.225 -14.140 6.265 1.00 86.69 187 SER A CA 1
ATOM 1583 C C . SER A 1 187 ? -2.350 -15.151 6.494 1.00 86.69 187 SER A C 1
ATOM 1585 O O . SER A 1 187 ? -2.741 -15.830 5.556 1.00 86.69 187 SER A O 1
ATOM 1587 N N . ASN A 1 188 ? -2.885 -15.252 7.716 1.00 92.38 188 ASN A N 1
ATOM 1588 C CA . ASN A 1 188 ? -4.034 -16.099 8.015 1.00 92.38 188 ASN A CA 1
ATOM 1589 C C . ASN A 1 188 ? -5.336 -15.322 7.762 1.00 92.38 188 ASN A C 1
ATOM 1591 O O . ASN A 1 188 ? -5.580 -14.273 8.370 1.00 92.38 188 ASN A O 1
ATOM 1595 N N . ASP A 1 189 ? -6.173 -15.851 6.872 1.00 93.62 189 ASP A N 1
ATOM 1596 C CA . ASP A 1 189 ? -7.423 -15.224 6.447 1.00 93.62 189 ASP A CA 1
ATOM 1597 C C . ASP A 1 189 ? -8.420 -15.063 7.602 1.00 93.62 189 ASP A C 1
ATOM 1599 O O . ASP A 1 189 ? -8.992 -13.983 7.741 1.00 93.62 189 ASP A O 1
ATOM 1603 N N . ASN A 1 190 ? -8.550 -16.052 8.497 1.00 94.88 190 ASN A N 1
ATOM 1604 C CA . ASN A 1 190 ? -9.440 -15.958 9.663 1.00 94.88 190 ASN A CA 1
ATOM 1605 C C . ASN A 1 190 ? -9.036 -14.795 10.572 1.00 94.88 190 ASN A C 1
ATOM 1607 O O . ASN A 1 190 ? -9.879 -14.025 11.035 1.00 94.88 190 ASN A O 1
ATOM 1611 N N . ILE A 1 191 ? -7.730 -14.630 10.804 1.00 95.69 191 ILE A N 1
ATOM 1612 C CA . ILE A 1 191 ? -7.228 -13.556 11.662 1.00 95.69 191 ILE A CA 1
ATOM 1613 C C . ILE A 1 191 ? -7.431 -12.201 10.983 1.00 95.69 191 ILE A C 1
ATOM 1615 O O . ILE A 1 191 ? -7.936 -11.252 11.589 1.00 95.69 191 ILE A O 1
ATOM 1619 N N . ARG A 1 192 ? -7.033 -12.101 9.711 1.00 95.06 192 ARG A N 1
ATOM 1620 C CA . ARG A 1 192 ? -7.096 -10.858 8.943 1.00 95.06 192 ARG A CA 1
ATOM 1621 C C . ARG A 1 192 ? -8.538 -10.389 8.750 1.00 95.06 192 ARG A C 1
ATOM 1623 O O . ARG A 1 192 ? -8.829 -9.221 9.012 1.00 95.06 192 ARG A O 1
ATOM 1630 N N . PHE A 1 193 ? -9.440 -11.272 8.329 1.00 96.25 193 PHE A N 1
ATOM 1631 C CA . PHE A 1 193 ? -10.842 -10.928 8.113 1.00 96.25 193 PHE A CA 1
ATOM 1632 C C . PHE A 1 193 ? -11.609 -10.753 9.420 1.00 96.25 193 PHE A C 1
ATOM 1634 O O . PHE A 1 193 ? -12.385 -9.805 9.502 1.00 96.25 193 PHE A O 1
ATOM 1641 N N . GLY A 1 194 ? -11.332 -11.534 10.469 1.00 96.38 194 GLY A N 1
ATOM 1642 C CA . GLY A 1 194 ? -11.907 -11.298 11.797 1.00 96.38 194 GLY A CA 1
ATOM 1643 C C . GLY A 1 194 ? -11.569 -9.899 12.327 1.00 96.38 194 GLY A C 1
ATOM 1644 O O . GLY A 1 194 ? -12.453 -9.159 12.763 1.00 96.38 194 GLY A O 1
ATOM 1645 N N . MET A 1 195 ? -10.305 -9.477 12.188 1.00 96.44 195 MET A N 1
ATOM 1646 C CA . MET A 1 195 ? -9.863 -8.120 12.533 1.00 96.44 195 MET A CA 1
ATOM 1647 C C . MET A 1 195 ? -10.605 -7.045 11.721 1.00 96.44 195 MET A C 1
ATOM 1649 O O . MET A 1 195 ? -11.103 -6.077 12.298 1.00 96.44 195 MET A O 1
ATOM 1653 N N . PHE A 1 196 ? -10.695 -7.189 10.395 1.00 95.50 196 PHE A N 1
ATOM 1654 C CA . PHE A 1 196 ? -11.372 -6.197 9.554 1.00 95.50 196 PHE A CA 1
ATOM 1655 C C . PHE A 1 196 ? -12.887 -6.158 9.764 1.00 95.50 196 PHE A C 1
ATOM 1657 O O . PHE A 1 196 ? -13.453 -5.069 9.808 1.00 95.50 196 PHE A O 1
ATOM 1664 N N . LYS A 1 197 ? -13.542 -7.305 9.968 1.00 95.62 197 LYS A N 1
ATOM 1665 C CA . LYS A 1 197 ? -14.974 -7.375 10.291 1.00 95.62 197 LYS A CA 1
ATOM 1666 C C . LYS A 1 197 ? -15.281 -6.672 11.612 1.00 95.62 197 LYS A C 1
ATOM 1668 O O . LYS A 1 197 ? -16.280 -5.964 11.692 1.00 95.62 197 LYS A O 1
ATOM 1673 N N . ALA A 1 198 ? -14.411 -6.800 12.617 1.00 96.38 198 ALA A N 1
ATOM 1674 C CA . ALA A 1 198 ? -14.536 -6.040 13.860 1.00 96.38 198 ALA A CA 1
ATOM 1675 C C . ALA A 1 198 ? -14.436 -4.529 13.604 1.00 96.38 198 ALA A C 1
ATOM 1677 O O . ALA A 1 198 ? -15.283 -3.770 14.059 1.00 96.38 198 ALA A O 1
ATOM 1678 N N . ILE A 1 199 ? -13.445 -4.085 12.826 1.00 94.12 199 ILE A N 1
ATOM 1679 C CA . ILE A 1 199 ? -13.271 -2.666 12.481 1.00 94.12 199 ILE A CA 1
ATOM 1680 C C . ILE A 1 199 ? -14.498 -2.108 11.745 1.00 94.12 199 ILE A C 1
ATOM 1682 O O . ILE A 1 199 ? -15.021 -1.066 12.137 1.00 94.12 199 ILE A O 1
ATOM 1686 N N . LEU A 1 200 ? -14.975 -2.805 10.709 1.00 92.69 200 LEU A N 1
ATOM 1687 C CA . LEU A 1 200 ? -16.141 -2.389 9.925 1.00 92.69 200 LEU A CA 1
ATOM 1688 C C . LEU A 1 200 ? -17.408 -2.309 10.782 1.00 92.69 200 LEU A C 1
ATOM 1690 O O . LEU A 1 200 ? -18.229 -1.419 10.577 1.00 92.69 200 LEU A O 1
ATOM 1694 N N . GLU A 1 201 ? -17.565 -3.188 11.775 1.00 93.69 201 GLU A N 1
ATOM 1695 C CA . GLU A 1 201 ? -18.695 -3.118 12.701 1.00 93.69 201 GLU A CA 1
ATOM 1696 C C . GLU A 1 201 ? -18.707 -1.813 13.515 1.00 93.69 201 GLU A C 1
ATOM 1698 O O . GLU A 1 201 ? -19.769 -1.215 13.694 1.00 93.69 201 GLU A O 1
ATOM 1703 N N . PHE A 1 202 ? -17.545 -1.326 13.959 1.00 90.94 202 PHE A N 1
ATOM 1704 C CA . PHE A 1 202 ? -17.446 -0.024 14.631 1.00 90.94 202 PHE A CA 1
ATOM 1705 C C . PHE A 1 202 ? -17.724 1.141 13.678 1.00 90.94 202 PHE A C 1
ATOM 1707 O O . PHE A 1 202 ? -18.481 2.045 14.033 1.00 90.94 202 PHE A O 1
ATOM 1714 N N . GLU A 1 203 ? -17.175 1.109 12.460 1.00 86.44 203 GLU A N 1
ATOM 1715 C CA . GLU A 1 203 ? -17.410 2.156 11.455 1.00 86.44 203 GLU A CA 1
ATOM 1716 C C . GLU A 1 203 ? -18.904 2.266 11.098 1.00 86.44 203 GLU A C 1
ATOM 1718 O O . GLU A 1 203 ? -19.449 3.369 11.053 1.00 86.44 203 GLU A O 1
ATOM 1723 N N . ARG A 1 204 ? -19.608 1.133 10.952 1.00 87.50 204 ARG A N 1
ATOM 1724 C CA . ARG A 1 204 ? -21.065 1.092 10.711 1.00 87.50 204 ARG A CA 1
ATOM 1725 C C . ARG A 1 204 ? -21.884 1.647 11.882 1.00 87.50 204 ARG A C 1
ATOM 1727 O O . ARG A 1 204 ? -22.953 2.206 11.661 1.00 87.50 204 ARG A O 1
ATOM 1734 N N . LYS A 1 205 ? -21.378 1.546 13.116 1.00 88.12 205 LYS A N 1
ATOM 1735 C CA . LYS A 1 205 ? -21.953 2.193 14.314 1.00 88.12 205 LYS A CA 1
ATOM 1736 C C . LYS A 1 205 ? -21.576 3.683 14.426 1.00 88.12 205 LYS A C 1
ATOM 1738 O O . LYS A 1 205 ? -21.884 4.317 15.431 1.00 88.12 205 LYS A O 1
ATOM 1743 N N . GLY A 1 206 ? -20.895 4.249 13.426 1.00 83.56 206 GLY A N 1
ATOM 1744 C CA . GLY A 1 206 ? -20.442 5.643 13.411 1.00 83.56 206 GLY A CA 1
ATOM 1745 C C . GLY A 1 206 ? -19.173 5.899 14.231 1.00 83.56 206 GLY A C 1
ATOM 1746 O O . GLY A 1 206 ? -18.792 7.053 14.437 1.00 83.56 206 GLY A O 1
ATOM 1747 N N . VAL A 1 207 ? -18.495 4.849 14.705 1.00 86.38 207 VAL A N 1
ATOM 1748 C CA . VAL A 1 207 ? -17.291 4.963 15.530 1.00 86.38 207 VAL A CA 1
ATOM 1749 C C . VAL A 1 207 ? -16.050 4.742 14.677 1.00 86.38 207 VAL A C 1
ATOM 1751 O O . VAL A 1 207 ? -15.640 3.616 14.407 1.00 86.38 207 VAL A O 1
ATOM 1754 N N . LYS A 1 208 ? -15.386 5.843 14.317 1.00 84.06 208 LYS A N 1
ATOM 1755 C CA . LYS A 1 208 ? -14.175 5.778 13.498 1.00 84.06 208 LYS A CA 1
ATOM 1756 C C . LYS A 1 208 ? -13.004 5.111 14.231 1.00 84.06 208 LYS A C 1
ATOM 1758 O O . LYS A 1 208 ? -12.538 5.567 15.295 1.00 84.06 208 LYS A O 1
ATOM 176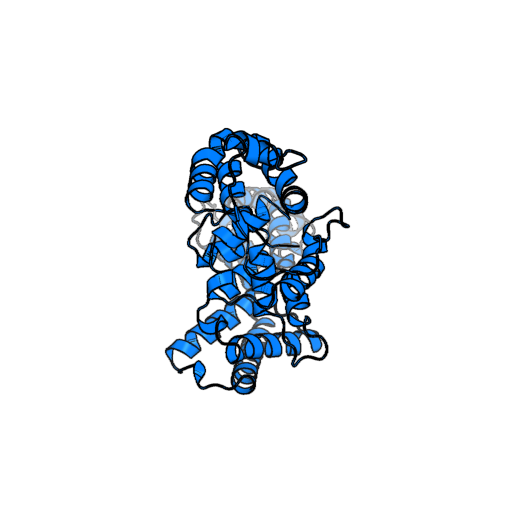3 N N . VAL A 1 209 ? -12.450 4.074 13.614 1.00 86.25 209 VAL A N 1
ATOM 1764 C CA . VAL A 1 209 ? -11.215 3.408 14.024 1.00 86.25 209 VAL A CA 1
ATOM 1765 C C . VAL A 1 209 ? -10.047 4.137 13.370 1.00 86.25 209 VAL A C 1
ATOM 1767 O O . VAL A 1 209 ? -9.659 3.892 12.232 1.00 86.25 209 VAL A O 1
ATOM 1770 N N . SER A 1 210 ? -9.469 5.090 14.103 1.00 84.44 210 SER A N 1
ATOM 1771 C CA . SER A 1 210 ? -8.307 5.834 13.616 1.00 84.44 210 SER A CA 1
ATOM 1772 C C . SER A 1 210 ? -7.091 4.926 13.410 1.00 84.44 210 SER A C 1
ATOM 1774 O O . SER A 1 210 ? -6.944 3.896 14.067 1.00 84.44 210 SER A O 1
ATOM 1776 N N . ARG A 1 211 ? -6.139 5.370 12.583 1.00 82.44 211 ARG A N 1
ATOM 1777 C CA . ARG A 1 211 ? -4.842 4.700 12.370 1.00 82.44 211 ARG A CA 1
ATOM 1778 C C . ARG A 1 211 ? -4.146 4.296 13.672 1.00 82.44 211 ARG A C 1
ATOM 1780 O O . ARG A 1 211 ? -3.553 3.225 13.764 1.00 82.44 211 ARG A O 1
ATOM 1787 N N . THR A 1 212 ? -4.209 5.152 14.692 1.00 86.12 212 THR A N 1
ATOM 1788 C CA . THR A 1 212 ? -3.637 4.856 16.010 1.00 86.12 212 THR A CA 1
ATOM 1789 C C . THR A 1 212 ? -4.344 3.671 16.662 1.00 86.12 212 THR A C 1
ATOM 1791 O O . THR A 1 212 ? -3.669 2.799 17.194 1.00 86.12 212 THR A O 1
ATOM 1794 N N . LYS A 1 213 ? -5.680 3.612 16.600 1.00 88.94 213 LYS A N 1
ATOM 1795 C CA . LYS A 1 213 ? -6.465 2.489 17.135 1.00 88.94 213 LYS A CA 1
ATOM 1796 C C . LYS A 1 213 ? -6.203 1.203 16.348 1.00 88.94 213 LYS A C 1
ATOM 1798 O O . LYS A 1 213 ? -5.964 0.180 16.974 1.00 88.94 213 LYS A O 1
ATOM 1803 N N . LEU A 1 214 ? -6.132 1.270 15.014 1.00 89.62 214 LEU A N 1
ATOM 1804 C CA . LEU A 1 214 ? -5.734 0.135 14.171 1.00 89.62 214 LEU A CA 1
ATOM 1805 C C . LEU A 1 214 ? -4.363 -0.416 14.591 1.00 89.62 214 LEU A C 1
ATOM 1807 O O . LEU A 1 214 ? -4.203 -1.617 14.783 1.00 89.62 214 LEU A O 1
ATOM 1811 N N . LYS A 1 215 ? -3.376 0.462 14.800 1.00 88.38 215 LYS A N 1
ATOM 1812 C CA . LYS A 1 215 ? -2.040 0.053 15.250 1.00 88.38 215 LYS A CA 1
ATOM 1813 C C . LYS A 1 215 ? -2.067 -0.609 16.631 1.00 88.38 215 LYS A C 1
ATOM 1815 O O . LYS A 1 215 ? -1.359 -1.591 16.833 1.00 88.38 215 LYS A O 1
ATOM 1820 N N . GLU A 1 216 ? -2.845 -0.083 17.578 1.00 91.62 216 GLU A N 1
ATOM 1821 C CA . GLU A 1 216 ? -3.006 -0.709 18.899 1.00 91.62 216 GLU A CA 1
ATOM 1822 C C . GLU A 1 216 ? -3.709 -2.069 18.803 1.00 91.62 216 GLU A C 1
ATOM 1824 O O . GLU A 1 216 ? -3.252 -3.027 19.420 1.00 91.62 216 GLU A O 1
ATOM 1829 N N . LEU A 1 217 ? -4.742 -2.194 17.966 1.00 93.50 217 LEU A N 1
ATOM 1830 C CA . LEU A 1 217 ? -5.415 -3.468 17.715 1.00 93.50 217 LEU A CA 1
ATOM 1831 C C . LEU A 1 217 ? -4.454 -4.509 17.122 1.00 93.50 217 LEU A C 1
ATOM 1833 O O . LEU A 1 217 ? -4.367 -5.626 17.621 1.00 93.50 217 LEU A O 1
ATOM 1837 N N . MET A 1 218 ? -3.660 -4.138 16.115 1.00 92.44 218 MET A N 1
ATOM 1838 C CA . MET A 1 218 ? -2.665 -5.044 15.530 1.00 92.44 218 MET A CA 1
ATOM 1839 C C . MET A 1 218 ? -1.585 -5.464 16.535 1.00 92.44 218 MET A C 1
ATOM 1841 O O . MET A 1 218 ? -1.160 -6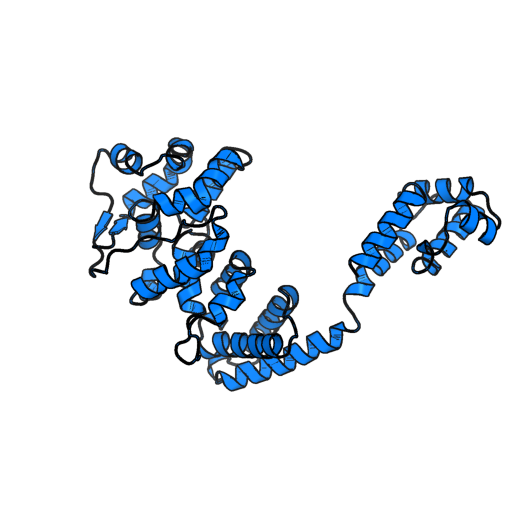.619 16.533 1.00 92.44 218 MET A O 1
ATOM 1845 N N . LYS A 1 219 ? -1.149 -4.557 17.422 1.00 92.00 219 LYS A N 1
ATOM 1846 C CA . LYS A 1 219 ? -0.255 -4.921 18.535 1.00 92.00 219 LYS A CA 1
ATOM 1847 C C . LYS A 1 219 ? -0.922 -5.921 19.469 1.00 92.00 219 LYS A C 1
ATOM 1849 O O . LYS A 1 219 ? -0.266 -6.867 19.888 1.00 92.00 219 LYS A O 1
ATOM 1854 N N . HIS A 1 220 ? -2.197 -5.715 19.790 1.00 93.88 220 HIS A N 1
ATOM 1855 C CA . HIS A 1 220 ? -2.946 -6.625 20.643 1.00 93.88 220 HIS A CA 1
ATOM 1856 C C . HIS A 1 220 ? -3.035 -8.025 20.032 1.00 93.88 220 HIS A C 1
ATOM 1858 O O . HIS A 1 220 ? -2.696 -8.986 20.713 1.00 93.88 220 HIS A O 1
ATOM 1864 N N . ILE A 1 221 ? -3.366 -8.145 18.743 1.00 94.25 221 ILE A N 1
ATOM 1865 C CA . ILE A 1 221 ? -3.376 -9.436 18.035 1.00 94.25 221 ILE A CA 1
ATOM 1866 C C . ILE A 1 221 ? -1.991 -10.093 18.077 1.00 94.25 221 ILE A C 1
ATOM 1868 O O . ILE A 1 221 ? -1.873 -11.277 18.378 1.00 94.25 221 ILE A O 1
ATOM 1872 N N . ASN A 1 222 ? -0.922 -9.324 17.854 1.00 91.38 222 ASN A N 1
ATOM 1873 C CA . ASN A 1 222 ? 0.437 -9.857 17.937 1.00 91.38 222 ASN A CA 1
ATOM 1874 C C . ASN A 1 222 ? 0.802 -10.344 19.355 1.00 91.38 222 ASN A C 1
ATOM 1876 O O . ASN A 1 222 ? 1.515 -11.331 19.492 1.00 91.38 222 ASN A O 1
ATOM 1880 N N . ILE A 1 223 ? 0.304 -9.679 20.405 1.00 92.12 223 ILE A N 1
ATOM 1881 C CA . ILE A 1 223 ? 0.454 -10.123 21.802 1.00 92.12 223 ILE A CA 1
ATOM 1882 C C . ILE A 1 223 ? -0.356 -11.397 22.053 1.00 92.12 223 ILE A C 1
ATOM 1884 O O . ILE A 1 223 ? 0.162 -12.319 22.678 1.00 92.12 223 ILE A O 1
ATOM 1888 N N . LEU A 1 224 ? -1.588 -11.481 21.538 1.00 91.62 224 LEU A N 1
ATOM 1889 C CA . LEU A 1 224 ? -2.402 -12.695 21.624 1.00 91.62 224 LEU A CA 1
ATOM 1890 C C . LEU A 1 224 ? -1.683 -13.887 20.987 1.00 91.62 224 LEU A C 1
ATOM 1892 O O . LEU A 1 224 ? -1.738 -14.974 21.544 1.00 91.62 224 LEU A O 1
ATOM 1896 N N . GLY A 1 225 ? -0.946 -13.684 19.891 1.00 89.88 225 GLY A N 1
ATOM 1897 C CA . GLY A 1 225 ? -0.116 -14.730 19.283 1.00 89.88 225 GLY A CA 1
ATOM 1898 C C . GLY A 1 225 ? 1.103 -15.159 20.098 1.00 89.88 225 GLY A C 1
ATOM 1899 O O . GLY A 1 225 ? 1.691 -16.193 19.803 1.00 89.88 225 GLY A O 1
ATOM 1900 N N . GLY A 1 226 ? 1.478 -14.401 21.130 1.00 88.62 226 GLY A N 1
ATOM 1901 C CA . GLY A 1 226 ? 2.492 -14.816 22.099 1.00 88.62 226 GLY A CA 1
ATOM 1902 C C . GLY A 1 226 ? 1.944 -15.713 23.214 1.00 88.62 226 GLY A C 1
ATOM 1903 O O . GLY A 1 226 ? 2.722 -16.422 23.844 1.00 88.62 226 GLY A O 1
ATOM 1904 N N . SER A 1 227 ? 0.630 -15.687 23.470 1.00 89.88 227 SER A N 1
ATOM 1905 C CA . SER A 1 227 ? -0.017 -16.483 24.528 1.00 89.88 227 SER A CA 1
ATOM 1906 C C . SER A 1 227 ? -0.944 -17.581 24.005 1.00 89.88 227 SER A C 1
ATOM 1908 O O . SER A 1 227 ? -1.210 -18.541 24.720 1.00 89.88 227 SER A O 1
ATOM 1910 N N . TYR A 1 228 ? -1.437 -17.447 22.777 1.00 89.75 228 TYR A N 1
ATOM 1911 C CA . TYR A 1 228 ? -2.321 -18.393 22.110 1.00 89.75 228 TYR A CA 1
ATOM 1912 C C . TYR A 1 228 ? -1.765 -18.765 20.741 1.00 89.75 228 TYR A C 1
ATOM 1914 O O . TYR A 1 228 ? -1.125 -17.954 20.071 1.00 89.75 228 TYR A O 1
ATOM 1922 N N . LEU A 1 229 ? -2.095 -19.967 20.277 1.00 90.56 229 LEU A N 1
ATOM 1923 C CA . LEU A 1 229 ? -1.870 -20.346 18.891 1.00 90.56 229 LEU A CA 1
ATOM 1924 C C . LEU A 1 229 ? -3.012 -19.789 18.036 1.00 90.56 229 LEU A C 1
ATOM 1926 O O . LEU A 1 229 ? -4.097 -20.365 17.995 1.00 90.56 229 LEU A O 1
ATOM 1930 N N . LEU A 1 230 ? -2.784 -18.633 17.403 1.00 90.06 230 LEU A N 1
ATOM 1931 C CA . LEU A 1 230 ? -3.859 -17.885 16.737 1.00 90.06 230 LEU A CA 1
ATOM 1932 C C . LEU A 1 230 ? -4.558 -18.664 15.621 1.00 90.06 230 LEU A C 1
ATOM 1934 O O . LEU A 1 230 ? -5.736 -18.427 15.375 1.00 90.06 230 LEU A O 1
ATOM 1938 N N . ASP A 1 231 ? -3.852 -19.597 14.984 1.00 89.69 231 ASP A N 1
ATOM 1939 C CA . ASP A 1 231 ? -4.372 -20.398 13.874 1.00 89.69 231 ASP A CA 1
ATOM 1940 C C . ASP A 1 231 ? -5.531 -21.326 14.277 1.00 89.69 231 ASP A C 1
ATOM 1942 O O . ASP A 1 231 ? -6.245 -21.817 13.408 1.00 89.69 231 ASP A O 1
ATOM 1946 N N . PHE A 1 232 ? -5.743 -21.549 15.580 1.00 92.94 232 PHE A N 1
ATOM 1947 C CA . PHE A 1 232 ? -6.868 -22.332 16.100 1.00 92.94 232 PHE A CA 1
ATOM 1948 C C . PHE A 1 232 ? -8.151 -21.518 16.260 1.00 92.94 232 PHE A C 1
ATOM 1950 O O . PHE A 1 232 ? -9.213 -22.111 16.435 1.00 92.94 232 PHE A O 1
ATOM 1957 N N . PHE A 1 233 ? -8.075 -20.186 16.218 1.00 95.00 233 PHE A N 1
ATOM 1958 C CA . PHE A 1 233 ? -9.273 -19.366 16.304 1.00 95.00 233 PHE A CA 1
ATOM 1959 C C . PHE A 1 233 ? -9.995 -19.314 14.961 1.00 95.00 233 PHE A C 1
ATOM 1961 O O . PHE A 1 233 ? -9.409 -19.103 13.894 1.00 95.00 233 PHE A O 1
ATOM 1968 N N . THR A 1 234 ? -11.310 -19.438 15.047 1.00 96.50 234 THR A N 1
ATOM 1969 C CA . THR A 1 234 ? -12.223 -19.095 13.965 1.00 96.50 234 THR A CA 1
ATOM 1970 C C . THR A 1 234 ? -12.211 -17.588 13.703 1.00 96.50 234 THR A C 1
ATOM 1972 O O . THR A 1 234 ? -11.813 -16.776 14.545 1.00 96.50 234 THR A O 1
ATOM 1975 N N . GLU A 1 235 ? -12.677 -17.198 12.519 1.00 96.38 235 GLU A N 1
ATOM 1976 C CA . GLU A 1 235 ? -12.807 -15.790 12.144 1.00 96.38 235 GLU A CA 1
ATOM 1977 C C . GLU A 1 235 ? -13.681 -15.004 13.144 1.00 96.38 235 GLU A C 1
ATOM 1979 O O . GLU A 1 235 ? -13.304 -13.905 13.560 1.00 96.38 235 GLU A O 1
ATOM 1984 N N . ASP A 1 236 ? -14.794 -15.591 13.600 1.00 96.88 236 ASP A N 1
ATOM 1985 C CA . ASP A 1 236 ? -15.706 -14.977 14.573 1.00 96.88 236 ASP A CA 1
ATOM 1986 C C . ASP A 1 236 ? -15.083 -14.840 15.968 1.00 96.88 236 ASP A C 1
ATOM 1988 O O . ASP A 1 236 ? -15.276 -13.825 16.640 1.00 96.88 236 ASP A O 1
ATOM 1992 N N . GLU A 1 237 ? -14.286 -15.812 16.417 1.00 97.25 237 GLU A N 1
ATOM 1993 C CA . GLU A 1 237 ? -13.557 -15.692 17.684 1.00 97.25 237 GLU A CA 1
ATOM 1994 C C . GLU A 1 237 ? -12.528 -14.561 17.635 1.00 97.25 237 GLU A C 1
ATOM 1996 O O . GLU A 1 237 ? -12.424 -13.783 18.589 1.00 97.25 237 GLU A O 1
ATOM 2001 N N . ILE A 1 238 ? -11.795 -14.425 16.522 1.00 97.50 238 ILE A N 1
ATOM 2002 C CA . ILE A 1 238 ? -10.888 -13.290 16.323 1.00 97.50 238 ILE A CA 1
ATOM 2003 C C . ILE A 1 238 ? -11.675 -11.982 16.295 1.00 97.50 238 ILE A C 1
ATOM 2005 O O . ILE A 1 238 ? -11.279 -11.027 16.969 1.00 97.50 238 ILE A O 1
ATOM 2009 N N . LYS A 1 239 ? -12.792 -11.932 15.560 1.00 97.44 239 LYS A N 1
ATOM 2010 C CA . LYS A 1 239 ? -13.670 -10.759 15.495 1.00 97.44 239 LYS A CA 1
ATOM 2011 C C . LYS A 1 239 ? -14.113 -10.331 16.895 1.00 97.44 239 LYS A C 1
ATOM 2013 O O . LYS A 1 239 ? -13.917 -9.174 17.260 1.00 97.44 239 LYS A O 1
ATOM 2018 N N . ASN A 1 240 ? -14.624 -11.258 17.703 1.00 97.62 240 ASN A N 1
ATOM 2019 C CA . ASN A 1 240 ? -15.098 -10.982 19.060 1.00 97.62 240 ASN A CA 1
ATOM 2020 C C . ASN A 1 240 ? -13.974 -10.481 19.977 1.00 97.62 240 ASN A C 1
ATOM 2022 O O . ASN A 1 240 ? -14.154 -9.485 20.677 1.00 97.62 240 ASN A O 1
ATOM 2026 N N . LYS A 1 241 ? -12.783 -11.094 19.920 1.00 96.56 241 LYS A N 1
ATOM 2027 C CA . LYS A 1 241 ? -11.602 -10.608 20.660 1.00 96.56 241 LYS A CA 1
ATOM 2028 C C . LYS A 1 241 ? -11.195 -9.197 20.233 1.00 96.56 241 LYS A C 1
ATOM 2030 O O . LYS A 1 241 ? -10.826 -8.374 21.070 1.00 96.56 241 LYS A O 1
ATOM 2035 N N . CYS A 1 242 ? -11.264 -8.906 18.934 1.00 96.94 242 CYS A N 1
ATOM 2036 C CA . CYS A 1 242 ? -10.965 -7.581 18.404 1.00 96.94 242 CYS A CA 1
ATOM 2037 C C . CYS A 1 242 ? -11.996 -6.541 18.857 1.00 96.94 242 CYS A C 1
ATOM 2039 O O . CYS A 1 242 ? -11.592 -5.449 19.247 1.00 96.94 242 CYS A O 1
ATOM 2041 N N . ILE A 1 243 ? -13.292 -6.877 18.851 1.00 96.56 243 ILE A N 1
ATOM 2042 C CA . ILE A 1 243 ? -14.368 -6.009 19.353 1.00 96.56 243 ILE A CA 1
ATOM 2043 C C . ILE A 1 243 ? -14.147 -5.689 20.831 1.00 96.56 243 ILE A C 1
ATOM 2045 O O . ILE A 1 243 ? -14.058 -4.517 21.181 1.00 96.56 243 ILE A O 1
ATOM 2049 N N . GLU A 1 244 ? -13.936 -6.707 21.670 1.00 95.69 244 GLU A N 1
ATOM 2050 C CA . GLU A 1 244 ? -13.712 -6.527 23.111 1.00 95.69 244 GLU A CA 1
ATOM 2051 C C . GLU A 1 244 ? -12.518 -5.597 23.394 1.00 95.69 244 GLU A C 1
ATOM 2053 O O . GLU A 1 244 ? -12.541 -4.767 24.307 1.00 95.69 244 GLU A O 1
ATOM 2058 N N . TYR A 1 245 ? -11.443 -5.720 22.611 1.00 95.81 245 TYR A N 1
ATOM 2059 C CA . TYR A 1 245 ? -10.292 -4.833 22.737 1.00 95.81 245 TYR A CA 1
ATOM 2060 C C . TYR A 1 245 ? -10.579 -3.417 22.227 1.00 95.81 245 TYR A C 1
ATOM 2062 O O . TYR A 1 245 ? -10.159 -2.447 22.865 1.00 95.81 245 TYR A O 1
ATOM 2070 N N . LEU A 1 246 ? -11.278 -3.287 21.095 1.00 94.44 246 LEU A N 1
ATOM 2071 C CA . LEU A 1 246 ? -11.675 -2.001 20.528 1.00 94.44 246 LEU A CA 1
ATOM 2072 C C . LEU A 1 246 ? -12.567 -1.222 21.496 1.00 94.44 246 LEU A C 1
ATOM 2074 O O . LEU A 1 246 ? -12.239 -0.067 21.763 1.00 94.44 246 LEU A O 1
ATOM 2078 N N . ASP A 1 247 ? -13.585 -1.853 22.085 1.00 92.69 247 ASP A N 1
ATOM 2079 C CA . ASP A 1 247 ? -14.433 -1.259 23.128 1.00 92.69 247 ASP A CA 1
ATOM 2080 C C . ASP A 1 247 ? -13.564 -0.716 24.266 1.00 92.69 247 ASP A C 1
ATOM 2082 O O . ASP A 1 247 ? -13.572 0.481 24.546 1.00 92.69 247 ASP A O 1
ATOM 2086 N N . LYS A 1 248 ? -12.658 -1.540 24.816 1.00 90.81 248 LYS A N 1
ATOM 2087 C CA . LYS A 1 248 ? -11.738 -1.110 25.885 1.00 90.81 248 LYS A CA 1
ATOM 2088 C C . LYS A 1 248 ? -10.913 0.119 25.509 1.00 90.81 248 LYS A C 1
ATOM 2090 O O . LYS A 1 248 ? -10.713 0.990 26.352 1.00 90.81 248 LYS A O 1
ATOM 2095 N N . ILE A 1 249 ? -10.353 0.194 24.300 1.00 88.44 249 ILE A N 1
ATOM 2096 C CA . ILE A 1 249 ? -9.483 1.323 23.918 1.00 88.44 249 ILE A CA 1
ATOM 2097 C C . ILE A 1 249 ? -10.253 2.542 23.405 1.00 88.44 249 ILE A C 1
ATOM 2099 O O . ILE A 1 249 ? -9.677 3.633 23.346 1.00 88.44 249 ILE A O 1
ATOM 2103 N N . ILE A 1 250 ? -11.511 2.369 23.006 1.00 82.31 250 ILE A N 1
ATOM 2104 C CA . ILE A 1 250 ? -12.404 3.448 22.586 1.00 82.31 250 ILE A CA 1
ATOM 2105 C C . ILE A 1 250 ? -13.040 4.081 23.824 1.00 82.31 250 ILE A C 1
ATOM 2107 O O . ILE A 1 250 ? -12.925 5.297 23.979 1.00 82.31 250 ILE A O 1
ATOM 2111 N N . ASP A 1 251 ? -13.538 3.272 24.757 1.00 68.94 251 ASP A N 1
ATOM 2112 C CA . ASP A 1 251 ? -14.093 3.712 26.041 1.00 68.94 251 ASP A CA 1
ATOM 2113 C C . ASP A 1 251 ? -13.037 4.382 26.924 1.00 68.94 251 ASP A C 1
ATOM 2115 O O . ASP A 1 251 ? -13.300 5.377 27.589 1.00 68.94 251 ASP A O 1
ATOM 2119 N N . ARG A 1 252 ? -11.778 3.924 26.878 1.00 55.31 252 ARG A N 1
ATOM 2120 C CA . ARG A 1 252 ? -10.664 4.596 27.579 1.00 55.31 252 ARG A CA 1
ATOM 2121 C C . ARG A 1 252 ? -10.300 5.969 26.995 1.00 55.31 252 ARG A C 1
ATOM 2123 O O . ARG A 1 252 ? -9.457 6.663 27.569 1.00 55.31 252 ARG A O 1
ATOM 2130 N N . LYS A 1 253 ? -10.843 6.363 25.836 1.00 47.12 253 LYS A N 1
ATOM 2131 C CA . LYS A 1 253 ? -10.448 7.585 25.110 1.00 47.12 253 LYS A CA 1
ATOM 2132 C C . LYS A 1 253 ? -11.507 8.682 25.037 1.00 47.12 253 LYS A C 1
ATOM 2134 O O . LYS A 1 253 ? -11.180 9.730 24.492 1.00 47.12 253 LYS A O 1
ATOM 2139 N N . THR A 1 254 ? -12.653 8.535 25.696 1.00 44.31 254 THR A N 1
ATOM 2140 C CA . THR A 1 254 ? -13.335 9.713 26.261 1.00 44.31 254 THR A CA 1
ATOM 2141 C C . THR A 1 254 ? -12.517 10.362 27.392 1.00 44.31 254 THR A C 1
ATOM 2143 O O . THR A 1 254 ? -12.820 11.493 27.750 1.00 44.31 254 THR A O 1
ATOM 2146 N N . ASP A 1 255 ? -11.431 9.730 27.886 1.00 39.38 255 ASP A N 1
ATOM 2147 C CA . ASP A 1 255 ? -10.696 10.235 29.061 1.00 39.38 255 ASP A CA 1
ATOM 2148 C C . ASP A 1 255 ? -9.168 10.503 28.951 1.00 39.38 255 ASP A C 1
ATOM 2150 O O . ASP A 1 255 ? -8.647 11.194 29.828 1.00 39.38 255 ASP A O 1
ATOM 2154 N N . ILE A 1 256 ? -8.375 9.998 27.976 1.00 44.47 256 ILE A N 1
ATOM 2155 C CA . ILE A 1 256 ? -6.899 9.890 28.228 1.00 44.47 256 ILE A CA 1
ATOM 2156 C C . ILE A 1 256 ? -5.854 10.421 27.193 1.00 44.47 256 ILE A C 1
ATOM 2158 O O . ILE A 1 256 ? -4.758 10.763 27.642 1.00 44.47 256 ILE A O 1
ATOM 2162 N N . PRO A 1 257 ? -6.035 10.603 25.866 1.00 42.47 257 PRO A N 1
ATOM 2163 C CA . PRO A 1 257 ? -4.893 11.001 25.007 1.00 42.47 257 PRO A CA 1
ATOM 2164 C C . PRO A 1 257 ? -4.721 12.506 24.780 1.00 42.47 257 PRO A C 1
ATOM 2166 O O . PRO A 1 257 ? -3.601 12.959 24.538 1.00 42.47 257 PRO A O 1
ATOM 2169 N N . GLU A 1 258 ? -5.803 13.274 24.826 1.00 47.62 258 GLU A N 1
ATOM 2170 C CA . GLU A 1 258 ? -5.833 14.667 24.359 1.00 47.62 258 GLU A CA 1
ATOM 2171 C C . GLU A 1 258 ? -5.350 15.655 25.440 1.00 47.62 258 GLU A C 1
ATOM 2173 O O . GLU A 1 258 ? -4.587 16.584 25.163 1.00 47.62 258 GLU A O 1
ATOM 2178 N N . LYS A 1 259 ? -5.566 15.321 26.721 1.00 48.94 259 LYS A N 1
ATOM 2179 C CA . LYS A 1 259 ? -5.006 16.007 27.907 1.00 48.94 259 LYS A CA 1
ATOM 2180 C C . LYS A 1 259 ? -3.464 16.003 27.995 1.00 48.94 259 LYS A C 1
ATOM 2182 O O . LYS A 1 259 ? -2.897 16.748 28.797 1.00 48.94 259 LYS A O 1
ATOM 2187 N N . ASN A 1 260 ? -2.757 15.193 27.199 1.00 59.47 260 ASN A N 1
ATOM 2188 C CA . ASN A 1 260 ? -1.320 14.942 27.385 1.00 59.47 260 ASN A CA 1
ATOM 2189 C C . ASN A 1 260 ? -0.381 15.977 26.749 1.00 59.47 260 ASN A C 1
ATOM 2191 O O . ASN A 1 260 ? 0.726 16.159 27.254 1.00 59.47 260 ASN A O 1
ATOM 2195 N N . LYS A 1 261 ? -0.773 16.696 25.688 1.00 70.25 261 LYS A N 1
ATOM 2196 C CA . LYS A 1 261 ? 0.130 17.678 25.048 1.00 70.25 261 LYS A CA 1
ATOM 2197 C C . LYS A 1 261 ? 0.293 18.951 25.873 1.00 70.25 261 LYS A C 1
ATOM 2199 O O . LYS A 1 261 ? 1.417 19.416 26.057 1.00 70.25 261 LYS A O 1
ATOM 2204 N N . LEU A 1 262 ? -0.811 19.486 26.399 1.00 79.62 262 LEU A N 1
ATOM 2205 C CA . LEU A 1 262 ? -0.770 20.647 27.284 1.00 79.62 262 LEU A CA 1
ATOM 2206 C C . LEU A 1 262 ? -0.094 20.285 28.613 1.00 79.62 262 LEU A C 1
ATOM 2208 O O . LEU A 1 262 ? 0.784 21.015 29.048 1.00 79.62 262 LEU A O 1
ATOM 2212 N N . LYS A 1 263 ? -0.377 19.101 29.178 1.00 78.50 263 LYS A N 1
ATOM 2213 C CA . LYS A 1 263 ? 0.314 18.600 30.377 1.00 78.50 263 LYS A CA 1
ATOM 2214 C C . LYS A 1 263 ? 1.825 18.434 30.160 1.00 78.50 263 LYS A C 1
ATOM 2216 O O . LYS A 1 263 ? 2.609 18.891 30.984 1.00 78.50 263 LYS A O 1
ATOM 2221 N N . ALA A 1 264 ? 2.255 17.862 29.032 1.00 78.31 264 ALA A N 1
ATOM 2222 C CA . ALA A 1 264 ? 3.676 17.748 28.691 1.00 78.31 264 ALA A CA 1
ATOM 2223 C C . ALA A 1 264 ? 4.347 19.118 28.478 1.00 78.31 264 ALA A C 1
ATOM 2225 O O . ALA A 1 264 ? 5.512 19.301 28.829 1.00 78.31 264 ALA A O 1
ATOM 2226 N N . PHE A 1 265 ? 3.622 20.088 27.916 1.00 83.94 265 PHE A N 1
ATOM 2227 C CA . PHE A 1 265 ? 4.082 21.471 27.806 1.00 83.94 265 PHE A CA 1
ATOM 2228 C C . PHE A 1 265 ? 4.247 22.120 29.189 1.00 83.94 265 PHE A C 1
ATOM 2230 O O . PHE A 1 265 ? 5.299 22.696 29.462 1.00 83.94 265 PHE A O 1
ATOM 2237 N N . THR A 1 266 ? 3.283 21.940 30.096 1.00 86.56 266 THR A N 1
ATOM 2238 C CA . THR A 1 266 ? 3.363 22.412 31.486 1.00 86.56 266 THR A CA 1
ATOM 2239 C C . THR A 1 266 ? 4.545 21.801 32.240 1.00 86.56 266 THR A C 1
ATOM 2241 O O . THR A 1 266 ? 5.291 22.527 32.894 1.00 86.56 266 THR A O 1
ATOM 2244 N N . GLU A 1 267 ? 4.777 20.491 32.119 1.00 83.38 267 GLU A N 1
ATOM 2245 C CA . GLU A 1 267 ? 5.896 19.814 32.794 1.00 83.38 267 GLU A CA 1
ATOM 2246 C C . GLU A 1 267 ? 7.269 20.276 32.279 1.00 83.38 267 GLU A C 1
ATOM 2248 O O . GLU A 1 267 ? 8.208 20.453 33.060 1.00 83.38 267 GLU A O 1
ATOM 2253 N N . LYS A 1 268 ? 7.395 20.583 30.981 1.00 85.44 268 LYS A N 1
ATOM 2254 C CA . LYS A 1 268 ? 8.612 21.210 30.432 1.00 85.44 268 LYS A CA 1
ATOM 2255 C C . LYS A 1 268 ? 8.872 22.597 31.020 1.00 85.44 268 LYS A C 1
ATOM 2257 O O . LYS A 1 268 ? 10.025 22.955 31.245 1.00 85.44 268 LYS A O 1
ATOM 2262 N N . ILE A 1 269 ? 7.817 23.374 31.265 1.00 86.12 269 ILE A N 1
ATOM 2263 C CA . ILE A 1 269 ? 7.934 24.699 31.886 1.00 86.12 269 ILE A CA 1
ATOM 2264 C C . ILE A 1 269 ? 8.329 24.571 33.365 1.00 86.12 269 ILE A C 1
ATOM 2266 O O . ILE A 1 269 ? 9.154 25.346 33.856 1.00 86.12 269 ILE A O 1
ATOM 2270 N N . LYS A 1 270 ? 7.773 23.583 34.079 1.00 85.31 270 LYS A N 1
ATOM 2271 C CA . LYS A 1 270 ? 8.105 23.306 35.485 1.00 85.31 270 LYS A CA 1
ATOM 2272 C C . LYS A 1 270 ? 9.576 22.930 35.663 1.00 85.31 270 LYS A C 1
ATOM 2274 O O . LYS A 1 270 ? 10.273 23.596 36.425 1.00 85.31 270 LYS A O 1
ATOM 2279 N N . THR A 1 271 ? 10.036 21.914 34.931 1.00 78.62 271 THR A N 1
ATOM 2280 C CA . THR A 1 271 ? 11.347 21.256 35.115 1.00 78.62 271 THR A CA 1
ATOM 2281 C C . THR A 1 271 ? 12.546 22.093 34.675 1.00 78.62 271 THR A C 1
ATOM 2283 O O . THR A 1 271 ? 13.663 21.861 35.133 1.00 78.62 271 THR A O 1
ATOM 2286 N N . LYS A 1 272 ? 12.348 23.085 33.802 1.00 80.44 272 LYS A N 1
ATOM 2287 C CA . LYS A 1 272 ? 13.442 23.912 33.293 1.00 80.44 272 LYS A CA 1
ATOM 2288 C C . LYS A 1 272 ? 13.852 24.988 34.305 1.00 80.44 272 LYS A C 1
ATOM 2290 O O . LYS A 1 272 ? 13.025 25.770 34.792 1.00 80.44 272 LYS A O 1
ATOM 2295 N N . GLN A 1 273 ? 15.149 25.033 34.608 1.00 73.31 273 GLN A N 1
ATOM 2296 C CA . GLN A 1 273 ? 15.744 26.059 35.460 1.00 73.31 273 GLN A CA 1
ATOM 2297 C C . GLN A 1 273 ? 15.840 27.377 34.680 1.00 73.31 273 GLN A C 1
ATOM 2299 O O . GLN A 1 273 ? 16.330 27.415 33.551 1.00 73.31 273 GLN A O 1
ATOM 2304 N N . HIS A 1 274 ? 15.335 28.458 35.273 1.00 78.75 274 HIS A N 1
ATOM 2305 C CA . HIS A 1 274 ? 15.321 29.790 34.673 1.00 78.75 274 HIS A CA 1
ATOM 2306 C C . HIS A 1 274 ? 15.838 30.810 35.691 1.00 78.75 274 HIS A C 1
ATOM 2308 O O . HIS A 1 274 ? 15.441 30.769 36.854 1.00 78.75 274 HIS A O 1
ATOM 2314 N N . ASN A 1 275 ? 16.658 31.766 35.246 1.00 83.12 275 ASN A N 1
ATOM 2315 C CA . ASN A 1 275 ? 17.131 32.876 36.080 1.00 83.12 275 ASN A CA 1
ATOM 2316 C C . ASN A 1 275 ? 16.028 33.943 36.228 1.00 83.12 275 ASN A C 1
ATOM 2318 O O . ASN A 1 275 ? 16.007 34.964 35.524 1.00 83.12 275 ASN A O 1
ATOM 2322 N N . LEU A 1 276 ? 15.075 33.669 37.121 1.00 87.88 276 LEU A N 1
ATOM 2323 C CA . LEU A 1 276 ? 13.912 34.507 37.420 1.00 87.88 276 LEU A CA 1
ATOM 2324 C C . LEU A 1 276 ? 14.079 35.208 38.776 1.00 87.88 276 LEU A C 1
ATOM 2326 O O . LEU A 1 276 ? 14.554 34.610 39.735 1.00 87.88 276 LEU A O 1
ATOM 2330 N N . THR A 1 277 ? 13.678 36.477 38.863 1.00 87.50 277 THR A N 1
ATOM 2331 C CA . THR A 1 277 ? 13.590 37.203 40.144 1.00 87.50 277 THR A CA 1
ATOM 2332 C C . THR A 1 277 ? 12.346 36.775 40.935 1.00 87.50 277 THR A C 1
ATOM 2334 O O . THR A 1 277 ? 11.448 36.145 40.377 1.00 87.50 277 THR A O 1
ATOM 2337 N N . GLY A 1 278 ? 12.235 37.153 42.215 1.00 84.06 278 GLY A N 1
ATOM 2338 C CA . GLY A 1 278 ? 11.103 36.756 43.073 1.00 84.06 278 GLY A CA 1
ATOM 2339 C C . GLY A 1 278 ? 9.719 37.063 42.480 1.00 84.06 278 GLY A C 1
ATOM 2340 O O . GLY A 1 278 ? 8.831 36.215 42.494 1.00 84.06 278 GLY A O 1
ATOM 2341 N N . THR A 1 279 ? 9.540 38.235 41.865 1.00 89.25 279 THR A N 1
ATOM 2342 C CA . THR A 1 279 ? 8.285 38.589 41.175 1.00 89.25 279 THR A CA 1
ATOM 2343 C C . THR A 1 279 ? 8.056 37.748 39.914 1.00 89.25 279 THR A C 1
ATOM 2345 O O . THR A 1 279 ? 6.923 37.392 39.607 1.00 89.25 279 THR A O 1
ATOM 2348 N N . GLN A 1 280 ? 9.118 37.394 39.185 1.00 90.56 280 GLN A N 1
ATOM 2349 C CA . GLN A 1 280 ? 9.033 36.574 37.970 1.00 90.56 280 GLN A CA 1
ATOM 2350 C C . GLN A 1 280 ? 8.728 35.100 38.289 1.00 90.56 280 GLN A C 1
ATOM 2352 O O . GLN A 1 280 ? 8.037 34.440 37.517 1.00 90.56 280 GLN A O 1
ATOM 2357 N N . LEU A 1 281 ? 9.189 34.593 39.437 1.00 88.88 281 LEU A N 1
ATOM 2358 C CA . LEU A 1 281 ? 8.837 33.257 39.929 1.00 88.88 281 LEU A CA 1
ATOM 2359 C C . LEU A 1 281 ? 7.337 33.143 40.207 1.00 88.88 281 LEU A C 1
ATOM 2361 O O . LEU A 1 281 ? 6.706 32.227 39.689 1.00 88.88 281 LEU A O 1
ATOM 2365 N N . LYS A 1 282 ? 6.746 34.135 40.886 1.00 91.25 282 LYS A N 1
ATOM 2366 C CA . LYS A 1 282 ? 5.291 34.192 41.120 1.00 91.25 282 LYS A CA 1
ATOM 2367 C C . LYS A 1 282 ? 4.489 34.172 39.817 1.00 91.25 282 LYS A C 1
ATOM 2369 O O . LYS A 1 282 ? 3.462 33.508 39.722 1.00 91.25 282 LYS A O 1
ATOM 2374 N N . VAL A 1 283 ? 4.972 34.878 38.789 1.00 91.88 283 VAL A N 1
ATOM 2375 C CA . VAL A 1 283 ? 4.358 34.856 37.452 1.00 91.88 283 VAL A CA 1
ATOM 2376 C C . VAL A 1 283 ? 4.468 33.461 36.821 1.00 91.88 283 VAL A C 1
ATOM 2378 O O . VAL A 1 283 ? 3.475 32.963 36.296 1.00 91.88 283 VAL A O 1
ATOM 2381 N N . LYS A 1 284 ? 5.639 32.807 36.889 1.00 91.88 284 LYS A N 1
ATOM 2382 C CA . LYS A 1 284 ? 5.839 31.437 36.380 1.00 91.88 284 LYS A CA 1
ATOM 2383 C C . LYS A 1 284 ? 4.904 30.437 37.070 1.00 91.88 284 LYS A C 1
ATOM 2385 O O . LYS A 1 284 ? 4.254 29.663 36.373 1.00 91.88 284 LYS A O 1
ATOM 2390 N N . GLU A 1 285 ? 4.838 30.453 38.399 1.00 90.62 285 GLU A N 1
ATOM 2391 C CA . GLU A 1 285 ? 3.981 29.563 39.197 1.00 90.62 285 GLU A CA 1
ATOM 2392 C C . GLU A 1 285 ? 2.512 29.728 38.809 1.00 90.62 285 GLU A C 1
ATOM 2394 O O . GLU A 1 285 ? 1.860 28.763 38.419 1.00 90.62 285 GLU A O 1
ATOM 2399 N N . TYR A 1 286 ? 2.031 30.972 38.750 1.00 92.25 286 TYR A N 1
ATOM 2400 C CA . TYR A 1 286 ? 0.654 31.236 38.352 1.00 92.25 286 TYR A CA 1
ATOM 2401 C C . TYR A 1 286 ? 0.332 30.738 36.936 1.00 92.25 286 TYR A C 1
ATOM 2403 O O . TYR A 1 286 ? -0.727 30.150 36.713 1.00 92.25 286 TYR A O 1
ATOM 2411 N N . ILE A 1 287 ? 1.238 30.957 35.973 1.00 90.81 287 ILE A N 1
ATOM 2412 C CA . ILE A 1 287 ? 1.080 30.474 34.593 1.00 90.81 287 ILE A CA 1
ATOM 2413 C C . ILE A 1 287 ? 0.967 28.950 34.556 1.00 90.81 287 ILE A C 1
ATOM 2415 O O . ILE A 1 287 ? 0.154 28.423 33.802 1.00 90.81 287 ILE A O 1
ATOM 2419 N N . ILE A 1 288 ? 1.790 28.249 35.335 1.00 88.69 288 ILE A N 1
ATOM 2420 C CA . ILE A 1 288 ? 1.805 26.786 35.401 1.00 88.69 288 ILE A CA 1
ATOM 2421 C C . ILE A 1 288 ? 0.487 26.260 35.971 1.00 88.69 288 ILE A C 1
ATOM 2423 O O . ILE A 1 288 ? -0.112 25.365 35.372 1.00 88.69 288 ILE A O 1
ATOM 2427 N N . ASP A 1 289 ? 0.029 26.840 37.079 1.00 88.62 289 ASP A N 1
ATOM 2428 C CA . ASP A 1 289 ? -1.163 26.385 37.797 1.00 88.62 289 ASP A CA 1
ATOM 2429 C C . ASP A 1 289 ? -2.453 26.690 37.028 1.00 88.62 289 ASP A C 1
ATOM 2431 O O . ASP A 1 289 ? -3.414 25.928 37.084 1.00 88.62 289 ASP A O 1
ATOM 2435 N N . ASN A 1 290 ? -2.457 27.771 36.242 1.00 89.69 290 ASN A N 1
ATOM 2436 C CA . ASN A 1 290 ? -3.641 28.268 35.537 1.00 89.69 290 ASN A CA 1
ATOM 2437 C C . ASN A 1 290 ? -3.515 28.150 34.013 1.00 89.69 290 ASN A C 1
ATOM 2439 O O . ASN A 1 290 ? -4.218 28.835 33.269 1.00 89.69 290 ASN A O 1
ATOM 2443 N N . ILE A 1 291 ? -2.630 27.287 33.506 1.00 87.81 291 ILE A N 1
ATOM 2444 C CA . ILE A 1 291 ? -2.335 27.198 32.066 1.00 87.81 291 ILE A CA 1
ATOM 2445 C C . ILE A 1 291 ? -3.566 26.841 31.214 1.00 87.81 291 ILE A C 1
ATOM 2447 O O . ILE A 1 291 ? -3.649 27.198 30.040 1.00 87.81 291 ILE A O 1
ATOM 2451 N N . GLN A 1 292 ? -4.541 26.151 31.813 1.00 83.19 292 GLN A N 1
ATOM 2452 C CA . GLN A 1 292 ? -5.816 25.803 31.187 1.00 83.19 292 GLN A CA 1
ATOM 2453 C C . GLN A 1 292 ? -6.747 27.006 31.035 1.00 83.19 292 GLN A C 1
ATOM 2455 O O . GLN A 1 292 ? -7.587 27.013 30.147 1.00 83.19 292 GLN A O 1
ATOM 2460 N N . GLU A 1 293 ? -6.589 28.050 31.837 1.00 86.06 293 GLU A N 1
ATOM 2461 C CA . GLU A 1 293 ? -7.496 29.202 31.866 1.00 86.06 293 GLU A CA 1
ATOM 2462 C C . GLU A 1 293 ? -6.803 30.490 31.419 1.00 86.06 293 GLU A C 1
ATOM 2464 O O . GLU A 1 293 ? -7.446 31.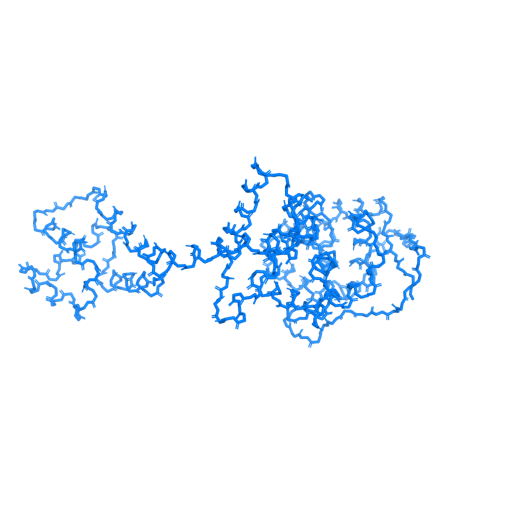510 31.196 1.00 86.06 293 GLU A O 1
ATOM 2469 N N . ILE A 1 294 ? -5.488 30.448 31.195 1.00 87.44 294 ILE A N 1
ATOM 2470 C CA . ILE A 1 294 ? -4.695 31.636 30.872 1.00 87.44 294 ILE A CA 1
ATOM 2471 C C . ILE A 1 294 ? -5.067 32.304 29.540 1.00 87.44 294 ILE A C 1
ATOM 2473 O O . ILE A 1 294 ? -4.776 33.481 29.338 1.00 87.44 294 ILE A O 1
ATOM 2477 N N . SER A 1 295 ? -5.732 31.576 28.640 1.00 85.44 295 SER A N 1
ATOM 2478 C CA . SER A 1 295 ? -6.285 32.114 27.391 1.00 85.44 295 SER A CA 1
ATOM 2479 C C . SER A 1 295 ? -7.598 32.880 27.574 1.00 85.44 295 SER A C 1
ATOM 2481 O O . SER A 1 295 ? -8.070 33.473 26.612 1.00 85.44 295 SER A O 1
ATOM 2483 N N . ASN A 1 296 ? -8.209 32.836 28.763 1.00 88.50 296 ASN A N 1
ATOM 2484 C CA . ASN A 1 296 ? -9.469 33.527 29.053 1.00 88.50 296 ASN A CA 1
ATOM 2485 C C . ASN A 1 296 ? -9.252 35.028 29.300 1.00 88.50 296 ASN A C 1
ATOM 2487 O O . ASN A 1 296 ? -10.186 35.815 29.177 1.00 88.50 296 ASN A O 1
ATOM 2491 N N . TYR A 1 297 ? -8.020 35.430 29.619 1.00 88.94 297 TYR A N 1
ATOM 2492 C CA . TYR A 1 297 ? -7.633 36.833 29.705 1.00 88.94 297 TYR A CA 1
ATOM 2493 C C . TYR A 1 297 ? -7.582 37.444 28.300 1.00 88.94 297 TYR A C 1
ATOM 2495 O O . TYR A 1 297 ? -6.930 36.909 27.401 1.00 88.94 297 TYR A O 1
ATOM 2503 N N . LYS A 1 298 ? -8.232 38.596 28.106 1.00 84.25 298 LYS A N 1
ATOM 2504 C CA . LYS A 1 298 ? -8.342 39.262 26.799 1.00 84.25 298 LYS A CA 1
ATOM 2505 C C . LYS A 1 298 ? -6.991 39.744 26.284 1.00 84.25 298 LYS A C 1
ATOM 2507 O O . LYS A 1 298 ? -6.775 39.817 25.077 1.00 84.25 298 LYS A O 1
ATOM 2512 N N . ASN A 1 299 ? -6.094 40.135 27.187 1.00 90.06 299 ASN A N 1
ATOM 2513 C CA . ASN A 1 299 ? -4.758 40.617 26.858 1.00 90.06 299 ASN A CA 1
ATOM 2514 C C . ASN A 1 299 ? -3.812 40.554 28.072 1.00 90.06 299 ASN A C 1
ATOM 2516 O O . ASN A 1 299 ? -4.223 40.306 29.205 1.00 90.06 299 ASN A O 1
ATOM 2520 N N . CYS A 1 300 ? -2.527 40.832 27.829 1.00 92.31 300 CYS A N 1
ATOM 2521 C CA . CYS A 1 300 ? -1.483 40.802 28.857 1.00 92.31 300 CYS A CA 1
ATOM 2522 C C . CYS A 1 300 ? -1.749 41.787 30.013 1.00 92.31 300 CYS A C 1
ATOM 2524 O O . CYS A 1 300 ? -1.415 41.481 31.154 1.00 92.31 300 CYS A O 1
ATOM 2526 N N . ASN A 1 301 ? -2.380 42.942 29.753 1.00 91.62 301 ASN A N 1
ATOM 2527 C CA . ASN A 1 301 ? -2.672 43.937 30.793 1.00 91.62 301 ASN A CA 1
ATOM 2528 C C . ASN A 1 301 ? -3.714 43.430 31.801 1.00 91.62 301 ASN A C 1
ATOM 2530 O O . ASN A 1 301 ? -3.634 43.751 32.984 1.00 91.62 301 ASN A O 1
ATOM 2534 N N . GLU A 1 302 ? -4.669 42.614 31.356 1.00 91.69 302 GLU A N 1
ATOM 2535 C CA . GLU A 1 302 ? -5.675 42.013 32.234 1.00 91.69 302 GLU A CA 1
ATOM 2536 C C . GLU A 1 302 ? -5.049 40.987 33.188 1.00 91.69 302 GLU A C 1
ATOM 2538 O O . GLU A 1 302 ? -5.274 41.040 34.399 1.00 91.69 302 GLU A O 1
ATOM 2543 N N . LEU A 1 303 ? -4.176 40.121 32.661 1.00 92.81 303 LEU A N 1
ATOM 2544 C CA . LEU A 1 303 ? -3.396 39.193 33.480 1.00 92.81 303 LEU A CA 1
ATOM 2545 C C . LEU A 1 303 ? -2.452 39.944 34.438 1.00 92.81 303 LEU A C 1
ATOM 2547 O O . LEU A 1 303 ? -2.324 39.574 35.604 1.00 92.81 303 LEU A O 1
ATOM 2551 N N . ALA A 1 304 ? -1.831 41.031 33.975 1.00 92.75 304 ALA A N 1
ATOM 2552 C CA . ALA A 1 304 ? -0.962 41.885 34.783 1.00 92.75 304 ALA A CA 1
ATOM 2553 C C . ALA A 1 304 ? -1.707 42.496 35.980 1.00 92.75 304 ALA A C 1
ATOM 2555 O O . ALA A 1 304 ? -1.229 42.413 37.113 1.00 92.75 304 ALA A O 1
ATOM 2556 N N . LYS A 1 305 ? -2.921 43.017 35.749 1.00 92.94 305 LYS A N 1
ATOM 2557 C CA . LYS A 1 305 ? -3.797 43.551 36.800 1.00 92.94 305 LYS A CA 1
ATOM 2558 C C . LYS A 1 305 ? -4.176 42.479 37.821 1.00 92.94 305 LYS A C 1
ATOM 2560 O O . LYS A 1 305 ? -4.160 42.754 39.017 1.00 92.94 305 LYS A O 1
ATOM 2565 N N . ARG A 1 306 ? -4.477 41.256 37.368 1.00 91.12 306 ARG A N 1
ATOM 2566 C CA . ARG A 1 306 ? -4.804 40.124 38.250 1.00 91.12 306 ARG A CA 1
ATOM 2567 C C . ARG A 1 306 ? -3.639 39.732 39.160 1.00 91.12 306 ARG A C 1
ATOM 2569 O O . ARG A 1 306 ? -3.868 39.382 40.312 1.00 91.12 306 ARG A O 1
ATOM 2576 N N . LEU A 1 307 ? -2.415 39.796 38.642 1.00 91.56 307 LEU A N 1
ATOM 2577 C CA . LEU A 1 307 ? -1.197 39.404 39.354 1.00 91.56 307 LEU A CA 1
ATOM 2578 C C . LEU A 1 307 ? -0.543 40.539 40.153 1.00 91.56 307 LEU A C 1
ATOM 2580 O O . LEU A 1 307 ? 0.431 40.289 40.859 1.00 91.56 307 LEU A O 1
ATOM 2584 N N . GLY A 1 308 ? -1.046 41.773 40.046 1.00 92.12 308 GLY A N 1
ATOM 2585 C CA . GLY A 1 308 ? -0.441 42.937 40.697 1.00 92.12 308 GLY A CA 1
ATOM 2586 C C . GLY A 1 308 ? 0.959 43.262 40.163 1.00 92.12 308 GLY A C 1
ATOM 2587 O O . GLY A 1 308 ? 1.823 43.704 40.916 1.00 92.12 308 GLY A O 1
ATOM 2588 N N . VAL A 1 309 ? 1.207 43.010 38.873 1.00 93.44 309 VAL A N 1
ATOM 2589 C CA . VAL A 1 309 ? 2.496 43.249 38.196 1.00 93.44 309 VAL A CA 1
ATOM 2590 C C . VAL A 1 309 ? 2.308 44.090 36.935 1.00 93.44 309 VAL A C 1
ATOM 2592 O O . VAL A 1 309 ? 1.188 44.315 36.486 1.00 93.44 309 VAL A O 1
ATOM 2595 N N . SER A 1 310 ? 3.405 44.545 36.323 1.00 94.31 310 SER A N 1
ATOM 2596 C CA . SER A 1 310 ? 3.342 45.198 35.010 1.00 94.31 310 SER A CA 1
ATOM 2597 C C . SER A 1 310 ? 3.246 44.170 33.872 1.00 94.31 310 SER A C 1
ATOM 2599 O O . SER A 1 310 ? 3.813 43.075 33.956 1.00 94.31 310 SER A O 1
ATOM 2601 N N . ALA A 1 311 ? 2.601 44.530 32.758 1.00 92.88 311 ALA A N 1
ATOM 2602 C CA . ALA A 1 311 ? 2.586 43.695 31.550 1.00 92.88 311 ALA A CA 1
ATOM 2603 C C . ALA A 1 311 ? 4.000 43.455 30.984 1.00 92.88 311 ALA A C 1
ATOM 2605 O O . ALA A 1 311 ? 4.287 42.403 30.406 1.00 92.88 311 ALA A O 1
ATOM 2606 N N . THR A 1 312 ? 4.914 44.402 31.209 1.00 92.94 312 THR A N 1
ATOM 2607 C CA . THR A 1 312 ? 6.342 44.267 30.902 1.00 92.94 312 THR A CA 1
ATOM 2608 C C . THR A 1 312 ? 6.972 43.129 31.705 1.00 92.94 312 THR A C 1
ATOM 2610 O O . THR A 1 312 ? 7.687 42.303 31.143 1.00 92.94 312 THR A O 1
ATOM 2613 N N . THR A 1 313 ? 6.652 43.013 32.999 1.00 93.44 313 THR A N 1
ATOM 2614 C CA . THR A 1 313 ? 7.135 41.925 33.864 1.00 93.44 313 THR A CA 1
ATOM 2615 C C . THR A 1 313 ? 6.696 40.556 33.342 1.00 93.44 313 THR A C 1
ATOM 2617 O O . THR A 1 313 ? 7.515 39.636 33.302 1.00 93.44 313 THR A O 1
ATOM 2620 N N . ILE A 1 314 ? 5.447 40.416 32.885 1.00 94.25 314 ILE A N 1
ATOM 2621 C CA . ILE A 1 314 ? 4.936 39.163 32.304 1.00 94.25 314 ILE A CA 1
ATOM 2622 C C . ILE A 1 314 ? 5.678 38.817 31.011 1.00 94.25 314 ILE A C 1
ATOM 2624 O O . ILE A 1 314 ? 6.189 37.706 30.880 1.00 94.25 314 ILE A O 1
ATOM 2628 N N . ASN A 1 315 ? 5.794 39.763 30.075 1.00 94.25 315 ASN A N 1
ATOM 2629 C CA . ASN A 1 315 ? 6.471 39.511 28.801 1.00 94.25 315 ASN A CA 1
ATOM 2630 C C . ASN A 1 315 ? 7.959 39.172 28.985 1.00 94.25 315 ASN A C 1
ATOM 2632 O O . ASN A 1 315 ? 8.445 38.230 28.366 1.00 94.25 315 ASN A O 1
ATOM 2636 N N . ILE A 1 316 ? 8.675 39.871 29.874 1.00 92.69 316 ILE A N 1
ATOM 2637 C CA . ILE A 1 316 ? 10.072 39.536 30.200 1.00 92.69 316 ILE A CA 1
ATOM 2638 C C . ILE A 1 316 ? 10.166 38.124 30.792 1.00 92.69 316 ILE A C 1
ATOM 2640 O O . ILE A 1 316 ? 11.080 37.375 30.450 1.00 92.69 316 ILE A O 1
ATOM 2644 N N . THR A 1 317 ? 9.222 37.742 31.657 1.00 93.44 317 THR A N 1
ATOM 2645 C CA . THR A 1 317 ? 9.189 36.401 32.261 1.00 93.44 317 THR A CA 1
ATOM 2646 C C . THR A 1 317 ? 8.999 35.321 31.193 1.00 93.44 317 THR A C 1
ATOM 2648 O O . THR A 1 317 ? 9.789 34.382 31.134 1.00 93.44 317 THR A O 1
ATOM 2651 N N . LEU A 1 318 ? 8.029 35.489 30.288 1.00 93.00 318 LEU A N 1
ATOM 2652 C CA . LEU A 1 318 ? 7.788 34.558 29.178 1.00 93.00 318 LEU A CA 1
ATOM 2653 C C . LEU A 1 318 ? 8.991 34.448 28.230 1.00 93.00 318 LEU A C 1
ATOM 2655 O O . LEU A 1 318 ? 9.353 33.342 27.821 1.00 93.00 318 LEU A O 1
ATOM 2659 N N . LEU A 1 319 ? 9.657 35.565 27.927 1.00 91.00 319 LEU A N 1
ATOM 2660 C CA . LEU A 1 319 ? 10.874 35.572 27.112 1.00 91.00 319 LEU A CA 1
ATOM 2661 C C . LEU A 1 319 ? 12.010 34.793 27.781 1.00 91.00 319 LEU A C 1
ATOM 2663 O O . LEU A 1 319 ? 12.610 33.936 27.138 1.00 91.00 319 LEU A O 1
ATOM 2667 N N . LYS A 1 320 ? 12.250 35.005 29.083 1.00 90.44 320 LYS A N 1
ATOM 2668 C CA . LYS A 1 320 ? 13.230 34.226 29.865 1.00 90.44 320 LYS A CA 1
ATOM 2669 C C . LYS A 1 320 ? 12.890 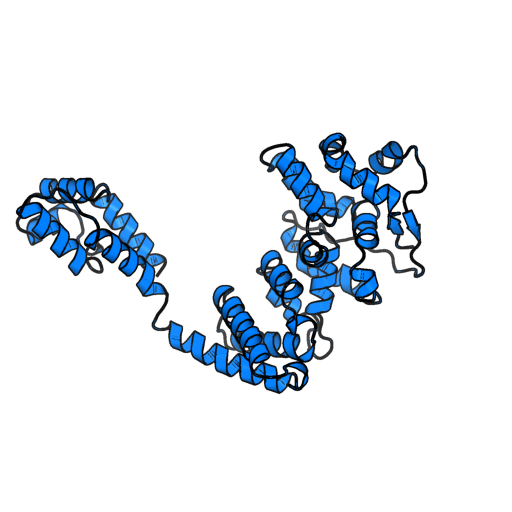32.731 29.944 1.00 90.44 320 LYS A C 1
ATOM 2671 O O . LYS A 1 320 ? 13.774 31.900 30.155 1.00 90.44 320 LYS A O 1
ATOM 2676 N N . MET A 1 321 ? 11.615 32.383 29.776 1.00 89.56 321 MET A N 1
ATOM 2677 C CA . MET A 1 321 ? 11.136 31.001 29.707 1.00 89.56 321 MET A CA 1
ATOM 2678 C C . MET A 1 321 ? 11.217 30.395 28.293 1.00 89.56 321 MET A C 1
ATOM 2680 O O . MET A 1 321 ? 10.892 29.222 28.118 1.00 89.56 321 MET A O 1
ATOM 2684 N N . ASN A 1 322 ? 11.688 31.152 27.292 1.00 88.94 322 ASN A N 1
ATOM 2685 C CA . ASN A 1 322 ? 11.669 30.811 25.863 1.00 88.94 322 ASN A CA 1
ATOM 2686 C C . ASN A 1 322 ? 10.255 30.562 25.304 1.00 88.94 322 ASN A C 1
ATOM 2688 O O . ASN A 1 322 ? 10.081 29.767 24.382 1.00 88.94 322 ASN A O 1
ATOM 2692 N N . LEU A 1 323 ? 9.244 31.240 25.851 1.00 89.25 323 LEU A N 1
ATOM 2693 C CA . LEU A 1 323 ? 7.842 31.129 25.426 1.00 89.25 323 LEU A CA 1
ATOM 2694 C C . LEU A 1 323 ? 7.403 32.267 24.487 1.00 89.25 323 LEU A C 1
ATOM 2696 O O . LEU A 1 323 ? 6.292 32.253 23.963 1.00 89.25 323 LEU A O 1
ATOM 2700 N N . GLY A 1 324 ? 8.286 33.237 24.230 1.00 90.38 324 GLY A N 1
ATOM 2701 C CA . GLY A 1 324 ? 8.006 34.379 23.360 1.00 90.38 324 GLY A CA 1
ATOM 2702 C C . GLY A 1 324 ? 7.169 35.465 24.040 1.00 90.38 324 GLY A C 1
ATOM 2703 O O . GLY A 1 324 ? 7.178 35.601 25.261 1.00 90.38 324 GLY A O 1
ATOM 2704 N N . SER A 1 325 ? 6.470 36.270 23.236 1.00 92.06 325 SER A N 1
ATOM 2705 C CA . SER A 1 325 ? 5.525 37.274 23.735 1.00 92.06 325 SER A CA 1
ATOM 2706 C C . SER A 1 325 ? 4.248 36.621 24.268 1.00 92.06 325 SER A C 1
ATOM 2708 O O . SER A 1 325 ? 3.909 35.502 23.880 1.00 92.06 325 SER A O 1
ATOM 2710 N N . TYR A 1 326 ? 3.489 37.346 25.095 1.00 92.38 326 TYR A N 1
ATOM 2711 C CA . TYR A 1 326 ? 2.194 36.873 25.599 1.00 92.38 326 TYR A CA 1
ATOM 2712 C C . TYR A 1 326 ? 1.260 36.382 24.479 1.00 92.38 326 TYR A C 1
ATOM 2714 O O . TYR A 1 326 ? 0.700 35.296 24.578 1.00 92.38 326 TYR A O 1
ATOM 2722 N N . GLY A 1 327 ? 1.153 37.122 23.368 1.00 88.12 327 GLY A N 1
ATOM 2723 C CA . GLY A 1 327 ? 0.315 36.719 22.232 1.00 88.12 327 GLY A CA 1
ATOM 2724 C C . GLY A 1 327 ? 0.757 35.402 21.585 1.00 88.12 327 GLY A C 1
ATOM 2725 O O . GLY A 1 327 ? -0.079 34.545 21.300 1.00 88.12 327 GLY A O 1
ATOM 2726 N N . ARG A 1 328 ? 2.071 35.198 21.412 1.00 89.88 328 ARG A N 1
ATOM 2727 C CA . ARG A 1 328 ? 2.620 33.938 20.886 1.00 89.88 328 ARG A CA 1
ATOM 2728 C C . ARG A 1 328 ? 2.355 32.777 21.840 1.00 89.88 328 ARG A C 1
ATOM 2730 O O . ARG A 1 328 ? 1.885 31.731 21.404 1.00 89.88 328 ARG A O 1
ATOM 2737 N N . PHE A 1 329 ? 2.596 32.990 23.131 1.00 93.75 329 PHE A N 1
ATOM 2738 C CA . PHE A 1 329 ? 2.356 32.000 24.174 1.00 93.75 329 PHE A CA 1
ATOM 2739 C C . PHE A 1 329 ? 0.884 31.558 24.226 1.00 93.75 329 PHE A C 1
ATOM 2741 O O . PHE A 1 329 ? 0.606 30.360 24.212 1.00 93.75 329 PHE A O 1
ATOM 2748 N N . ILE A 1 330 ? -0.066 32.499 24.204 1.00 92.88 330 ILE A N 1
ATOM 2749 C CA . ILE A 1 330 ? -1.500 32.172 24.153 1.00 92.88 330 ILE A CA 1
ATOM 2750 C C . ILE A 1 330 ? -1.863 31.449 22.851 1.00 92.88 330 ILE A C 1
ATOM 2752 O O . ILE A 1 330 ? -2.640 30.495 22.882 1.00 92.88 330 ILE A O 1
ATOM 2756 N N . GLY A 1 331 ? -1.278 31.842 21.715 1.00 86.19 331 GLY A N 1
ATOM 2757 C CA . GLY A 1 331 ? -1.439 31.132 20.444 1.00 86.19 331 GLY A CA 1
ATOM 2758 C C . GLY A 1 331 ? -0.982 29.672 20.519 1.00 86.19 331 GLY A C 1
ATOM 2759 O O . GLY A 1 331 ? -1.702 28.776 20.074 1.00 86.19 331 GLY A O 1
ATOM 2760 N N . ASP A 1 332 ? 0.171 29.417 21.142 1.00 87.25 332 ASP A N 1
ATOM 2761 C CA . ASP A 1 332 ? 0.694 28.069 21.362 1.00 87.25 332 ASP A CA 1
ATOM 2762 C C . ASP A 1 332 ? -0.208 27.259 22.310 1.00 87.25 332 ASP A C 1
ATOM 2764 O O . ASP A 1 332 ? -0.558 26.124 21.983 1.00 87.25 332 ASP A O 1
ATOM 2768 N N . VAL A 1 333 ? -0.661 27.842 23.427 1.00 88.56 333 VAL A N 1
ATOM 2769 C CA . VAL A 1 333 ? -1.610 27.201 24.358 1.00 88.56 333 VAL A CA 1
ATOM 2770 C C . VAL A 1 333 ? -2.927 26.859 23.655 1.00 88.56 333 VAL A C 1
ATOM 2772 O O . VAL A 1 333 ? -3.394 25.727 23.749 1.00 88.56 333 VAL A O 1
ATOM 2775 N N . ASN A 1 334 ? -3.502 27.785 22.888 1.00 85.38 334 ASN A N 1
ATOM 2776 C CA . ASN A 1 334 ? -4.751 27.559 22.159 1.00 85.38 334 ASN A CA 1
ATOM 2777 C C . ASN A 1 334 ? -4.604 26.508 21.054 1.00 85.38 334 ASN A C 1
ATOM 2779 O O . ASN A 1 334 ? -5.508 25.700 20.854 1.00 85.38 334 ASN A O 1
ATOM 2783 N N . ARG A 1 335 ? -3.463 26.464 20.354 1.00 81.25 335 ARG A N 1
ATOM 2784 C CA . ARG A 1 335 ? -3.174 25.394 19.388 1.00 81.25 335 ARG A CA 1
ATOM 2785 C C . ARG A 1 335 ? -3.087 24.038 20.083 1.00 81.25 335 ARG A C 1
ATOM 2787 O O . ARG A 1 335 ? -3.624 23.063 19.570 1.00 81.25 335 ARG A O 1
ATOM 2794 N N . LEU A 1 336 ? -2.435 23.978 21.243 1.00 81.06 336 LEU A N 1
ATOM 2795 C CA . LEU A 1 336 ? -2.337 22.754 22.038 1.00 81.06 336 LEU A CA 1
ATOM 2796 C C . LEU A 1 336 ? -3.697 22.317 22.597 1.00 81.06 336 LEU A C 1
ATOM 2798 O O . LEU A 1 336 ? -3.916 21.118 22.710 1.00 81.06 336 LEU A O 1
ATOM 2802 N N . LYS A 1 337 ? -4.604 23.263 22.876 1.00 76.50 337 LYS A N 1
ATOM 2803 C CA . LYS A 1 337 ? -5.998 23.000 23.268 1.00 76.50 337 LYS A CA 1
ATOM 2804 C C . LYS A 1 337 ? -6.906 22.551 22.121 1.00 76.50 337 LYS A C 1
ATOM 2806 O O . LYS A 1 337 ? -7.819 21.799 22.387 1.00 76.50 337 LYS A O 1
ATOM 2811 N N . LYS A 1 338 ? -6.695 23.025 20.884 1.00 66.12 338 LYS A N 1
ATOM 2812 C CA . LYS A 1 338 ? -7.490 22.642 19.690 1.00 66.12 338 LYS A CA 1
ATOM 2813 C C . LYS A 1 338 ? -7.059 21.317 19.051 1.00 66.12 338 LYS A C 1
ATOM 2815 O O . LYS A 1 338 ? -7.748 20.790 18.189 1.00 66.12 338 LYS A O 1
ATOM 2820 N N . GLN A 1 339 ? -5.843 20.873 19.363 1.00 54.72 339 GLN A N 1
ATOM 2821 C CA . GLN A 1 339 ? -5.309 19.555 18.995 1.00 54.72 339 GLN A CA 1
ATOM 2822 C C . GLN A 1 339 ? -5.456 18.530 20.132 1.00 54.72 339 GLN A C 1
ATOM 2824 O O . GLN A 1 339 ? -4.891 17.432 20.039 1.00 54.72 339 GLN A O 1
ATOM 2829 N N . ALA A 1 340 ? -6.094 18.973 21.212 1.00 50.88 340 ALA A N 1
ATOM 2830 C CA . ALA A 1 340 ? -6.748 18.194 22.240 1.00 50.88 340 ALA A CA 1
ATOM 2831 C C . ALA A 1 340 ? -8.257 18.270 21.969 1.00 50.88 340 ALA A C 1
ATOM 2833 O O . ALA A 1 340 ? -8.970 17.476 22.602 1.00 50.88 340 ALA A O 1
#